Protein AF-A0A925TBU2-F1 (afdb_monomer)

Radius of gyration: 28.6 Å; Cα contacts (8 Å, |Δi|>4): 412; chains: 1; bounding box: 68×49×79 Å

Mean predicted aligned error: 16.0 Å

Secondary structure (DSSP, 8-state):
---S---HHHHHHHHHH--EEEEET--S-TTSHHHHHHHHHHHTT-EEEEE-GGGTTSEETTEEPBSSGGG-SS--SEEEE-S-HHHHHHHHHHHHT-SSPPSEEEE-TT---HHHHHHHHHTT-EEE-S--HHHHHHHHHHHHHHHTT---STTTTSGGGTTS--HHHHHHHHHHHHHHHHHHHHHHHHH---TTTTTHHHHHHHHHHHHHHHHHHHHHHHHHHSPPPPPPTTS-HHHHHHHHHHHHHHHHHHHHHHHHHHHHHHHHHHH-GGGGG-EETTTEEPPPPP--SS-HHHHHHHHHHHHHHHHHHHHHHHHHIIIII--STTTTTS--

Structure (mmCIF, N/CA/C/O backbone):
data_AF-A0A925TBU2-F1
#
_entry.id   AF-A0A925TBU2-F1
#
loop_
_atom_site.group_PDB
_atom_site.id
_atom_site.type_symbol
_atom_site.label_atom_id
_atom_site.label_alt_id
_atom_site.label_comp_id
_atom_site.label_asym_id
_atom_site.label_entity_id
_atom_site.label_seq_id
_atom_site.pdbx_PDB_ins_code
_atom_site.Cartn_x
_atom_site.Cartn_y
_atom_site.Cartn_z
_atom_site.occupancy
_atom_site.B_iso_or_equiv
_atom_site.auth_seq_id
_atom_site.auth_comp_id
_atom_site.auth_asym_id
_atom_site.auth_atom_id
_atom_site.pdbx_PDB_model_num
ATOM 1 N N . MET A 1 1 ? -23.166 -23.718 17.298 1.00 76.38 1 MET A N 1
ATOM 2 C CA . MET A 1 1 ? -23.093 -22.856 16.080 1.00 76.38 1 MET A CA 1
ATOM 3 C C . MET A 1 1 ? -21.834 -23.246 15.275 1.00 76.38 1 MET A C 1
ATOM 5 O O . MET A 1 1 ? -20.953 -23.832 15.874 1.00 76.38 1 MET A O 1
ATOM 9 N N . ASN A 1 2 ? -21.700 -23.006 13.954 1.00 80.00 2 ASN A N 1
ATOM 10 C CA . ASN A 1 2 ? -20.473 -23.422 13.207 1.00 80.00 2 ASN A CA 1
ATOM 11 C C . ASN A 1 2 ? -19.258 -22.479 13.433 1.00 80.00 2 ASN A C 1
ATOM 13 O O . ASN A 1 2 ? -18.119 -22.809 13.130 1.00 80.00 2 ASN A O 1
ATOM 17 N N . HIS A 1 3 ? -19.484 -21.282 13.987 1.00 89.31 3 HIS A N 1
ATOM 18 C CA . HIS A 1 3 ? -18.441 -20.330 14.413 1.00 89.31 3 HIS A CA 1
ATOM 19 C C . HIS A 1 3 ? -17.435 -19.844 13.339 1.00 89.31 3 HIS A C 1
ATOM 21 O O . HIS A 1 3 ? -16.560 -19.034 13.639 1.00 89.31 3 HIS A O 1
ATOM 27 N N . ASP A 1 4 ? -17.599 -20.234 12.073 1.00 84.31 4 ASP A N 1
ATOM 28 C CA . ASP A 1 4 ? -16.820 -19.701 10.944 1.00 84.31 4 ASP A CA 1
ATOM 29 C C . ASP A 1 4 ? -17.227 -18.261 10.595 1.00 84.31 4 ASP A C 1
ATOM 31 O O . ASP A 1 4 ? -16.396 -17.409 10.258 1.00 84.31 4 ASP A O 1
ATOM 35 N N . SER A 1 5 ? -18.513 -17.953 10.758 1.00 84.94 5 SER A N 1
ATOM 36 C CA . SER A 1 5 ? -19.111 -16.638 10.534 1.00 84.94 5 SER A CA 1
ATOM 37 C C . SER A 1 5 ? -20.144 -16.323 11.612 1.00 84.94 5 SER A C 1
ATOM 39 O O . SER A 1 5 ? -20.860 -17.216 12.062 1.00 84.94 5 SER A O 1
ATOM 41 N N . TYR A 1 6 ? -20.266 -15.044 11.971 1.00 85.88 6 TYR A N 1
ATOM 42 C CA . TYR A 1 6 ? -21.272 -14.552 12.910 1.00 85.88 6 TYR A CA 1
ATOM 43 C C . TYR A 1 6 ? -22.136 -13.497 12.234 1.00 85.88 6 TYR A C 1
ATOM 45 O O . TYR A 1 6 ? -21.615 -12.648 11.506 1.00 85.88 6 TYR A O 1
ATOM 53 N N . ASP A 1 7 ? -23.437 -13.523 12.519 1.00 86.75 7 ASP A N 1
ATOM 54 C CA . ASP A 1 7 ? -24.324 -12.426 12.147 1.00 86.75 7 ASP A CA 1
ATOM 55 C C . ASP A 1 7 ? -23.818 -11.127 12.812 1.00 86.75 7 ASP A C 1
ATOM 57 O O . ASP A 1 7 ? -23.580 -11.104 14.026 1.00 86.75 7 ASP A O 1
ATOM 61 N N . PRO A 1 8 ? -23.639 -10.024 12.066 1.00 83.69 8 PRO A N 1
ATOM 62 C CA . PRO A 1 8 ? -23.271 -8.744 12.656 1.00 83.69 8 PRO A CA 1
ATOM 63 C C . PRO A 1 8 ? -24.201 -8.289 13.789 1.00 83.69 8 PRO A C 1
ATOM 65 O O . PRO A 1 8 ? -23.729 -7.665 14.739 1.00 83.69 8 PRO A O 1
ATOM 68 N N . ALA A 1 9 ? -25.498 -8.603 13.720 1.00 86.44 9 ALA A N 1
ATOM 69 C CA . ALA A 1 9 ? -26.459 -8.311 14.777 1.00 86.44 9 ALA A CA 1
ATOM 70 C C . ALA A 1 9 ? -26.119 -9.074 16.064 1.00 86.44 9 ALA A C 1
ATOM 72 O O . ALA A 1 9 ? -26.147 -8.476 17.138 1.00 86.44 9 ALA A O 1
ATOM 73 N N . TYR A 1 10 ? -25.702 -10.340 15.957 1.00 91.00 10 TYR A N 1
ATOM 74 C CA . TYR A 1 10 ? -25.275 -11.164 17.091 1.00 91.00 10 TYR A CA 1
ATOM 75 C C . TYR A 1 10 ? -24.067 -10.554 17.811 1.00 91.00 10 TYR A C 1
ATOM 77 O O . TYR A 1 10 ? -24.112 -10.323 19.021 1.00 91.00 10 TYR A O 1
ATOM 85 N N . ILE A 1 11 ? -23.024 -10.209 17.051 1.00 93.88 11 ILE A N 1
ATOM 86 C CA . ILE A 1 11 ? -21.817 -9.561 17.581 1.00 93.88 11 ILE A CA 1
ATOM 87 C C . ILE A 1 11 ? -22.148 -8.199 18.197 1.00 93.88 11 ILE A C 1
ATOM 89 O O . ILE A 1 11 ? -21.709 -7.889 19.303 1.00 93.88 11 ILE A O 1
ATOM 93 N N . SER A 1 12 ? -22.958 -7.393 17.505 1.00 88.81 12 SER A N 1
ATOM 94 C CA . SER A 1 12 ? -23.363 -6.078 18.002 1.00 88.81 12 SER A CA 1
ATOM 95 C C . SER A 1 12 ? -24.190 -6.156 19.278 1.00 88.81 12 SER A C 1
ATOM 97 O O . SER A 1 12 ? -23.988 -5.349 20.180 1.00 88.81 12 SER A O 1
ATOM 99 N N . GLY A 1 13 ? -25.082 -7.143 19.376 1.00 90.50 13 GLY A N 1
ATOM 100 C CA . GLY A 1 13 ? -25.904 -7.372 20.553 1.00 90.50 13 GLY A CA 1
ATOM 101 C C . GLY A 1 13 ? -25.046 -7.719 21.761 1.00 90.50 13 GLY A C 1
ATOM 102 O O . GLY A 1 13 ? -25.237 -7.126 22.816 1.00 90.50 13 GLY A O 1
ATOM 103 N N . ILE A 1 14 ? -24.056 -8.603 21.582 1.00 96.25 14 ILE A N 1
ATOM 104 C CA . ILE A 1 14 ? -23.071 -8.946 22.618 1.00 96.25 14 ILE A CA 1
ATOM 105 C C . ILE A 1 14 ? -22.291 -7.709 23.068 1.00 96.25 14 ILE A C 1
ATOM 107 O O . ILE A 1 14 ? -22.276 -7.389 24.253 1.00 96.25 14 ILE A O 1
ATOM 111 N N . LEU A 1 15 ? -21.660 -6.991 22.135 1.00 94.31 15 LEU A N 1
ATOM 112 C CA . LEU A 1 15 ? -20.787 -5.872 22.492 1.00 94.31 15 LEU A CA 1
ATOM 113 C C . LEU A 1 15 ? -21.556 -4.708 23.135 1.00 94.31 15 LEU A C 1
ATOM 115 O O . LEU A 1 15 ? -20.981 -3.996 23.950 1.00 94.31 15 LEU A O 1
ATOM 119 N N . ARG A 1 16 ? -22.844 -4.523 22.822 1.00 90.69 16 ARG A N 1
ATOM 120 C CA . ARG A 1 16 ? -23.700 -3.521 23.481 1.00 90.69 16 ARG A CA 1
ATOM 121 C C . ARG A 1 16 ? -24.206 -3.957 24.856 1.00 90.69 16 ARG A C 1
ATOM 123 O O . ARG A 1 16 ? -24.487 -3.090 25.678 1.00 90.69 16 ARG A O 1
ATOM 130 N N . SER A 1 17 ? -24.405 -5.258 25.082 1.00 91.8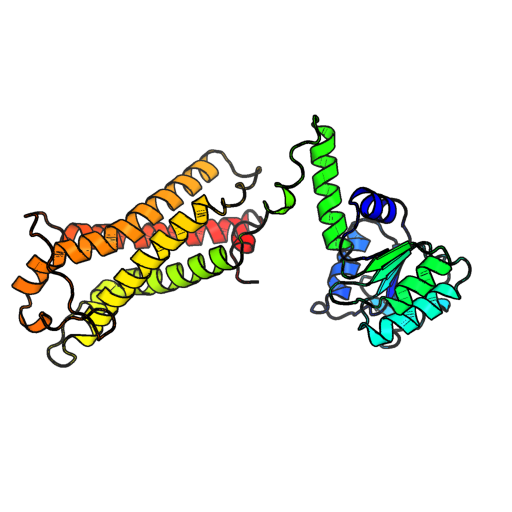8 17 SER A N 1
ATOM 131 C CA . SER A 1 17 ? -24.976 -5.764 26.337 1.00 91.88 17 SER A CA 1
ATOM 132 C C . SER A 1 17 ? -23.927 -5.946 27.429 1.00 91.88 17 SER A C 1
ATOM 134 O O . SER A 1 17 ? -24.225 -5.730 28.599 1.00 91.88 17 SER A O 1
ATOM 136 N N . VAL A 1 18 ? -22.714 -6.344 27.046 1.00 96.00 18 VAL A N 1
ATOM 137 C CA . VAL A 1 18 ? -21.588 -6.588 27.953 1.00 96.00 18 VAL A CA 1
ATOM 138 C C . VAL A 1 18 ? -21.041 -5.268 28.493 1.00 96.00 18 VAL A C 1
ATOM 140 O O . VAL A 1 18 ? -20.796 -4.338 27.726 1.00 96.00 18 VAL A O 1
ATOM 143 N N . LYS A 1 19 ? -20.785 -5.204 29.801 1.00 94.88 19 LYS A N 1
ATOM 144 C CA . LYS A 1 19 ? -20.108 -4.080 30.463 1.00 94.88 19 LYS A CA 1
ATOM 145 C C . LYS A 1 19 ? -18.827 -4.535 31.148 1.00 94.88 19 LYS A C 1
ATOM 147 O O . LYS A 1 19 ? -17.791 -3.904 30.939 1.00 94.88 19 LYS A O 1
ATOM 152 N N . THR A 1 20 ? -18.884 -5.634 31.899 1.00 98.12 20 THR A N 1
ATOM 153 C CA . THR A 1 20 ? -17.739 -6.173 32.646 1.00 98.12 20 THR A CA 1
ATOM 154 C C . THR A 1 20 ? -17.067 -7.307 31.880 1.00 98.12 20 THR A C 1
ATOM 156 O O . THR A 1 20 ? -17.697 -8.318 31.563 1.00 98.12 20 THR A O 1
ATOM 159 N N . VAL A 1 21 ? -15.772 -7.156 31.596 1.00 98.69 21 VAL A N 1
ATOM 160 C CA . VAL A 1 21 ? -14.984 -8.100 30.792 1.00 98.69 21 VAL A CA 1
ATOM 161 C C . VAL A 1 21 ? -13.817 -8.642 31.606 1.00 98.69 21 VAL A C 1
ATOM 163 O O . VAL A 1 21 ? -12.901 -7.893 31.940 1.00 98.69 21 VAL A O 1
ATOM 166 N N . ALA A 1 22 ? -13.793 -9.945 31.871 1.00 98.69 22 ALA A N 1
ATOM 167 C CA . ALA A 1 22 ? -12.612 -10.606 32.419 1.00 98.69 22 ALA A CA 1
ATOM 168 C C . ALA A 1 22 ? -11.671 -11.007 31.277 1.00 98.69 22 ALA A C 1
ATOM 170 O O . ALA A 1 22 ? -12.011 -11.857 30.457 1.00 98.69 22 ALA A O 1
ATOM 171 N N . LEU A 1 23 ? -10.489 -10.394 31.209 1.00 98.62 23 LEU A N 1
ATOM 172 C CA . LEU A 1 23 ? -9.519 -10.619 30.137 1.00 98.62 23 LEU A CA 1
ATOM 173 C C . LEU A 1 23 ? -8.442 -11.608 30.596 1.00 98.62 23 LEU A C 1
ATOM 175 O O . LEU A 1 23 ? -7.482 -11.244 31.284 1.00 98.62 23 LEU A O 1
ATOM 179 N N . VAL A 1 24 ? -8.596 -12.867 30.194 1.00 98.50 24 VAL A N 1
ATOM 180 C CA . VAL A 1 24 ? -7.726 -13.986 30.571 1.00 98.50 24 VAL A CA 1
ATOM 181 C C . VAL A 1 24 ? -6.500 -14.041 29.669 1.00 98.50 24 VAL A C 1
ATOM 183 O O . VAL A 1 24 ? -6.608 -14.101 28.447 1.00 98.50 24 VAL A O 1
ATOM 186 N N . GLY A 1 25 ? -5.307 -14.052 30.267 1.00 96.75 25 GLY A N 1
ATOM 187 C CA . GLY A 1 25 ? -4.041 -13.927 29.535 1.00 96.75 25 GLY A CA 1
ATOM 188 C C . GLY A 1 25 ? -3.597 -12.473 29.330 1.00 96.75 25 GLY A C 1
ATOM 189 O O . GLY A 1 25 ? -2.812 -12.179 28.419 1.00 96.75 25 GLY A O 1
ATOM 190 N N . ALA A 1 26 ? -4.074 -11.557 30.178 1.00 96.81 26 ALA A N 1
ATOM 191 C CA . ALA A 1 26 ? -3.636 -10.164 30.198 1.00 96.81 26 ALA A CA 1
ATOM 192 C C . ALA A 1 26 ? -2.114 -10.053 30.393 1.00 96.81 26 ALA A C 1
ATOM 194 O O . ALA A 1 26 ? -1.518 -10.816 31.152 1.00 96.81 26 ALA A O 1
ATOM 195 N N . SER A 1 27 ? -1.457 -9.109 29.717 1.00 94.50 27 SER A N 1
ATOM 196 C CA . SER A 1 27 ? -0.014 -8.880 29.860 1.00 94.50 27 SER A CA 1
ATOM 197 C C . SER A 1 27 ? 0.303 -7.396 30.006 1.00 94.50 27 SER A C 1
ATOM 199 O O . SER A 1 27 ? -0.317 -6.550 29.365 1.00 94.50 27 SER A O 1
ATOM 201 N N . SER A 1 28 ? 1.302 -7.078 30.831 1.00 92.62 28 SER A N 1
ATOM 202 C CA . SER A 1 28 ? 1.854 -5.724 30.944 1.00 92.62 28 SER A CA 1
ATOM 203 C C . SER A 1 28 ? 2.750 -5.332 29.762 1.00 92.62 28 SER A C 1
ATOM 205 O O . SER A 1 28 ? 3.056 -4.157 29.608 1.00 92.62 28 SER A O 1
ATOM 207 N N . LYS A 1 29 ? 3.160 -6.288 28.916 1.00 87.12 29 LYS A N 1
ATOM 208 C CA . LYS A 1 29 ? 4.037 -6.035 27.765 1.00 87.12 29 LYS A CA 1
ATOM 209 C C . LYS A 1 29 ? 3.250 -5.432 26.601 1.00 87.12 29 LYS A C 1
ATOM 211 O O . LYS A 1 29 ? 2.356 -6.089 26.072 1.00 87.12 29 LYS A O 1
ATOM 216 N N . GLU A 1 30 ? 3.652 -4.250 26.138 1.00 83.50 30 GLU A N 1
ATOM 217 C CA . GLU A 1 30 ? 2.977 -3.524 25.047 1.00 83.50 30 GLU A CA 1
ATOM 218 C C . GLU A 1 30 ? 2.938 -4.287 23.717 1.00 83.50 30 GLU A C 1
ATOM 220 O O . GLU A 1 30 ? 1.996 -4.148 22.942 1.00 83.50 30 GLU A O 1
ATOM 225 N N . THR A 1 31 ? 3.923 -5.154 23.475 1.00 81.50 31 THR A N 1
ATOM 226 C CA . THR A 1 31 ? 4.003 -5.986 22.266 1.00 81.50 31 THR A CA 1
ATOM 227 C C . THR A 1 31 ? 2.982 -7.126 22.236 1.00 81.50 31 THR A C 1
ATOM 229 O O . THR A 1 31 ? 2.810 -7.774 21.204 1.00 81.50 31 THR A O 1
ATOM 232 N N . ARG A 1 32 ? 2.306 -7.425 23.354 1.00 84.50 32 ARG A N 1
ATOM 233 C CA . ARG A 1 32 ? 1.330 -8.519 23.435 1.00 84.50 32 ARG A CA 1
ATOM 234 C C . ARG A 1 32 ? -0.060 -8.017 23.025 1.00 84.50 32 ARG A C 1
ATOM 236 O O . ARG A 1 32 ? -0.521 -7.029 23.593 1.00 84.50 32 ARG A O 1
ATOM 243 N N . PRO A 1 33 ? -0.794 -8.728 22.144 1.00 83.31 33 PRO A N 1
ATOM 244 C CA . PRO A 1 33 ? -2.126 -8.301 21.704 1.00 83.31 33 PRO A CA 1
ATOM 245 C C . PRO A 1 33 ? -3.109 -8.012 22.848 1.00 83.31 33 PRO A C 1
ATOM 247 O O . PRO A 1 33 ? -3.858 -7.038 22.778 1.00 83.31 33 PRO A O 1
ATOM 250 N N . SER A 1 34 ? -3.062 -8.799 23.932 1.00 89.56 34 SER A N 1
ATOM 251 C CA . SER A 1 34 ? -3.912 -8.598 25.112 1.00 89.56 34 SER A CA 1
ATOM 252 C C . SER A 1 34 ? -3.723 -7.227 25.763 1.00 89.56 34 SER A C 1
ATOM 254 O O . SER A 1 34 ? -4.692 -6.650 26.249 1.00 89.56 34 SER A O 1
ATOM 256 N N . HIS A 1 35 ? -2.514 -6.657 25.717 1.00 92.38 35 HIS A N 1
ATOM 257 C CA . HIS A 1 35 ? -2.236 -5.326 26.249 1.00 92.38 35 HIS A CA 1
ATOM 258 C C . HIS A 1 35 ? -2.959 -4.229 25.455 1.00 92.38 35 HIS A C 1
ATOM 260 O O . HIS A 1 35 ? -3.582 -3.340 26.041 1.00 92.38 35 HIS A O 1
ATOM 266 N N . GLY A 1 36 ? -2.899 -4.302 24.122 1.00 84.00 36 GLY A N 1
ATOM 267 C CA . GLY A 1 36 ? -3.542 -3.336 23.229 1.00 84.00 36 GLY A CA 1
ATOM 268 C C . GLY A 1 36 ? -5.068 -3.440 23.237 1.00 84.00 36 GLY A C 1
ATOM 269 O O . GLY A 1 36 ? -5.752 -2.420 23.328 1.00 84.00 36 GLY A O 1
ATOM 270 N N . VAL A 1 37 ? -5.612 -4.662 23.207 1.00 92.81 37 VAL A N 1
ATOM 271 C CA . VAL A 1 37 ? -7.069 -4.886 23.253 1.00 92.81 37 VAL A CA 1
ATOM 272 C C . VAL A 1 37 ? -7.654 -4.430 24.587 1.00 92.81 37 VAL A C 1
ATOM 274 O O . VAL A 1 37 ? -8.676 -3.745 24.592 1.00 92.81 37 VAL A O 1
ATOM 277 N N . MET A 1 38 ? -6.980 -4.709 25.707 1.00 96.81 38 MET A N 1
ATOM 278 C CA . MET A 1 38 ? -7.401 -4.216 27.020 1.00 96.81 38 MET A CA 1
ATOM 279 C C . MET A 1 38 ? -7.481 -2.685 27.053 1.00 96.81 38 MET A C 1
ATOM 281 O O . MET A 1 38 ? -8.497 -2.131 27.470 1.00 96.81 38 MET A O 1
ATOM 285 N N . LYS A 1 39 ? -6.437 -1.996 26.567 1.00 92.56 39 LYS A N 1
ATOM 286 C CA . LYS A 1 39 ? -6.410 -0.527 26.476 1.00 92.56 39 LYS A CA 1
ATOM 287 C C . LYS A 1 39 ? -7.566 0.007 25.632 1.00 92.56 39 LYS A C 1
ATOM 289 O O . LYS A 1 39 ? -8.199 0.990 26.011 1.00 92.56 39 LYS A O 1
ATOM 294 N N . PHE A 1 40 ? -7.844 -0.639 24.500 1.00 92.44 40 PHE A N 1
ATOM 295 C CA . PHE A 1 40 ? -8.946 -0.257 23.622 1.00 92.44 40 PHE A CA 1
ATOM 296 C C . PHE A 1 40 ? -10.301 -0.377 24.325 1.00 92.44 40 PHE A C 1
ATOM 298 O O . PHE A 1 40 ? -11.072 0.579 24.310 1.00 92.44 40 PHE A O 1
ATOM 305 N N . LEU A 1 41 ? -10.583 -1.524 24.948 1.00 93.12 41 LEU A N 1
ATOM 306 C CA . LEU A 1 41 ? -11.861 -1.776 25.617 1.00 93.12 41 LEU A CA 1
ATOM 307 C C . LEU A 1 41 ? -12.079 -0.809 26.791 1.00 93.12 41 LEU A C 1
ATOM 309 O O . LEU A 1 41 ? -13.145 -0.204 26.888 1.00 93.12 41 LEU A O 1
ATOM 313 N N . LEU A 1 42 ? -11.049 -0.553 27.605 1.00 91.25 42 LEU A N 1
ATOM 314 C CA . LEU A 1 42 ? -11.103 0.485 28.644 1.00 91.25 42 LEU A CA 1
ATOM 315 C C . LEU A 1 42 ? -11.417 1.867 28.048 1.00 91.25 42 LEU A C 1
ATOM 317 O O . LEU A 1 42 ? -12.283 2.579 28.548 1.00 91.25 42 LEU A O 1
ATOM 321 N N . GLY A 1 43 ? -10.776 2.228 26.931 1.00 85.69 43 GLY A N 1
ATOM 322 C CA . GLY A 1 43 ? -11.043 3.480 26.214 1.00 85.69 43 GLY A CA 1
ATOM 323 C C . GLY A 1 43 ? -12.443 3.578 25.592 1.00 85.69 43 GLY A C 1
ATOM 324 O O . GLY A 1 43 ? -12.864 4.671 25.215 1.00 85.69 43 GLY A O 1
ATOM 325 N N . LYS A 1 44 ? -13.174 2.462 25.477 1.00 88.31 44 LYS A N 1
ATOM 326 C CA . LYS A 1 44 ? -14.591 2.418 25.075 1.00 88.31 44 LYS A CA 1
ATOM 327 C C . LYS A 1 44 ? -15.558 2.375 26.258 1.00 88.31 44 LYS A C 1
ATOM 329 O O . LYS A 1 44 ? -16.762 2.344 26.034 1.00 88.31 44 LYS A O 1
ATOM 334 N N . GLY A 1 45 ? -15.04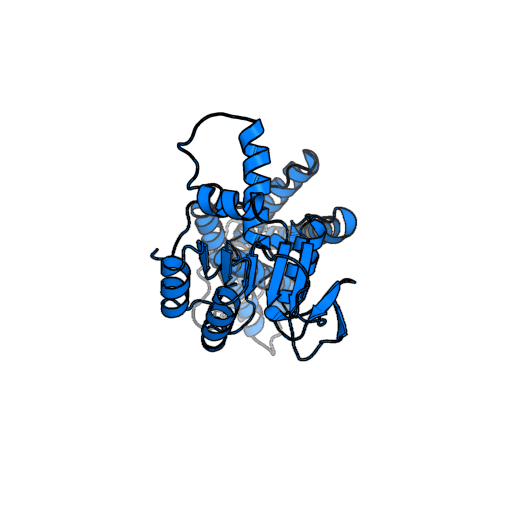8 2.424 27.488 1.00 89.69 45 GLY A N 1
ATOM 335 C CA . GLY A 1 45 ? -15.858 2.456 28.704 1.00 89.69 45 GLY A CA 1
ATOM 336 C C . GLY A 1 45 ? -16.269 1.083 29.234 1.00 89.69 45 GLY A C 1
ATOM 337 O O . GLY A 1 45 ? -17.104 1.028 30.131 1.00 89.69 45 GLY A O 1
ATOM 338 N N . TYR A 1 46 ? -15.699 -0.014 28.720 1.00 95.88 46 TYR A N 1
ATOM 339 C CA . TYR A 1 46 ? -15.874 -1.329 29.340 1.00 95.88 46 TYR A CA 1
ATOM 340 C C . TYR A 1 46 ? -15.116 -1.404 30.664 1.00 95.88 46 TYR A C 1
ATOM 342 O O . TYR A 1 46 ? -14.011 -0.865 30.799 1.00 95.88 46 TYR A O 1
ATOM 350 N N . ASP A 1 47 ? -15.667 -2.152 31.613 1.00 97.12 47 ASP A N 1
ATOM 351 C CA . ASP A 1 47 ? -14.992 -2.476 32.857 1.00 97.12 47 ASP A CA 1
ATOM 352 C C . ASP A 1 47 ? -14.123 -3.729 32.672 1.00 97.12 47 ASP A C 1
ATOM 354 O O . ASP A 1 47 ? -14.598 -4.856 32.775 1.00 97.12 47 ASP A O 1
ATOM 358 N N . VAL A 1 48 ? -12.847 -3.541 32.315 1.00 98.38 48 VAL A N 1
ATOM 359 C CA . VAL A 1 48 ? -11.955 -4.655 31.951 1.00 98.38 48 VAL A CA 1
ATOM 360 C C . VAL A 1 48 ? -11.083 -5.086 33.126 1.00 98.38 48 VAL A C 1
ATOM 362 O O . VAL A 1 48 ? -10.266 -4.312 33.629 1.00 98.38 48 VAL A O 1
ATOM 365 N N . ILE A 1 49 ? -11.207 -6.349 33.524 1.00 98.56 49 ILE A N 1
ATOM 366 C CA . ILE A 1 49 ? -10.526 -6.951 34.670 1.00 98.56 49 ILE A CA 1
ATOM 367 C C . ILE A 1 49 ? -9.465 -7.938 34.159 1.00 98.56 49 ILE A C 1
ATOM 369 O O . ILE A 1 49 ? -9.815 -8.966 33.579 1.00 98.56 49 ILE A O 1
ATOM 373 N N . PRO A 1 50 ? -8.162 -7.644 34.318 1.00 98.44 50 PRO A N 1
ATOM 374 C CA . PRO A 1 50 ? -7.103 -8.517 33.825 1.00 98.44 50 PRO A CA 1
ATOM 375 C C . PRO A 1 50 ? -6.940 -9.764 34.705 1.00 98.44 50 PRO A C 1
ATOM 377 O O . PRO A 1 50 ? -6.851 -9.664 35.929 1.00 98.44 50 PRO A O 1
ATOM 380 N N . VAL A 1 51 ? -6.813 -10.932 34.071 1.00 98.31 51 VAL A N 1
ATOM 381 C CA . VAL A 1 51 ? -6.555 -12.216 34.741 1.00 98.31 51 VAL A CA 1
ATOM 382 C C . VAL A 1 51 ? -5.273 -12.829 34.193 1.00 98.31 51 VAL A C 1
ATOM 384 O O . VAL A 1 51 ? -5.178 -13.161 33.004 1.00 98.31 51 VAL A O 1
ATOM 387 N N . ASN A 1 52 ? -4.262 -12.950 35.052 1.00 97.44 52 ASN A N 1
ATOM 388 C CA . ASN A 1 52 ? -3.016 -13.648 34.750 1.00 97.44 52 ASN A CA 1
ATOM 389 C C . ASN A 1 52 ? -2.232 -13.948 36.044 1.00 97.44 52 ASN A C 1
ATOM 391 O O . ASN A 1 52 ? -1.711 -13.006 36.649 1.00 97.44 52 ASN A O 1
ATOM 395 N N . PRO A 1 53 ? -2.032 -15.230 36.411 1.00 95.12 53 PRO A N 1
ATOM 396 C CA . PRO A 1 53 ? -1.251 -15.617 37.589 1.00 95.12 53 PRO A CA 1
ATOM 397 C C . PRO A 1 53 ? 0.153 -15.002 37.645 1.00 95.12 53 PRO A C 1
ATOM 399 O O . PRO A 1 53 ? 0.624 -14.639 38.716 1.00 95.12 53 PRO A O 1
ATOM 402 N N . ASN A 1 54 ? 0.806 -14.815 36.492 1.00 94.62 54 ASN A N 1
ATOM 403 C CA . ASN A 1 54 ? 2.175 -14.289 36.422 1.00 94.62 54 ASN A CA 1
ATOM 404 C C . ASN A 1 54 ? 2.285 -12.791 36.751 1.00 94.62 54 ASN A C 1
ATOM 406 O O . ASN A 1 54 ? 3.390 -12.288 36.932 1.00 94.62 54 ASN A O 1
ATOM 410 N N . TYR A 1 55 ? 1.165 -12.066 36.767 1.00 90.81 55 TYR A N 1
ATOM 411 C CA . TYR A 1 55 ? 1.118 -10.631 37.064 1.00 90.81 55 TYR A CA 1
ATOM 412 C C . TYR A 1 55 ? 0.201 -10.311 38.252 1.00 90.81 55 TYR A C 1
ATOM 414 O O . TYR A 1 55 ? -0.088 -9.138 38.492 1.00 90.81 55 TYR A O 1
ATOM 422 N N . ALA A 1 56 ? -0.279 -11.333 38.967 1.00 88.88 56 ALA A N 1
ATOM 423 C CA . ALA A 1 56 ? -1.262 -11.186 40.031 1.00 88.88 56 ALA A CA 1
ATOM 424 C C . ALA A 1 56 ? -0.787 -10.237 41.143 1.00 88.88 56 ALA A C 1
ATOM 426 O O . ALA A 1 56 ? 0.394 -10.195 41.486 1.00 88.88 56 ALA A O 1
ATOM 427 N N . GLY A 1 57 ? -1.711 -9.433 41.673 1.00 85.62 57 GLY A N 1
ATOM 428 C CA . GLY A 1 57 ? -1.414 -8.374 42.649 1.00 85.62 57 GLY A CA 1
ATOM 429 C C . GLY A 1 57 ? -0.793 -7.107 42.042 1.00 85.62 57 GLY A C 1
ATOM 430 O O . GLY A 1 57 ? -0.812 -6.051 42.671 1.00 85.62 57 GLY A O 1
ATOM 431 N N . GLY A 1 58 ? -0.297 -7.176 40.803 1.00 94.12 58 GLY A N 1
ATOM 432 C CA . GLY A 1 58 ? 0.148 -6.020 40.033 1.00 94.12 58 GLY A CA 1
ATOM 433 C C . GLY A 1 58 ? -1.002 -5.247 39.381 1.00 94.12 58 GLY A C 1
ATOM 434 O O . GLY A 1 58 ? -2.188 -5.528 39.585 1.00 94.12 58 GLY A O 1
ATOM 435 N N . LYS A 1 59 ? -0.639 -4.266 38.544 1.00 96.00 59 LYS A N 1
ATOM 436 C CA . LYS A 1 59 ? -1.587 -3.485 37.738 1.00 96.00 59 LYS A CA 1
ATOM 437 C C . LYS A 1 59 ? -1.246 -3.529 36.250 1.00 96.00 59 LYS A C 1
ATOM 439 O O . LYS A 1 59 ? -0.084 -3.404 35.874 1.00 96.00 59 LYS A O 1
ATOM 444 N N . ILE A 1 60 ? -2.269 -3.626 35.401 1.00 94.88 60 ILE A N 1
ATOM 445 C CA . ILE A 1 60 ? -2.181 -3.426 33.945 1.00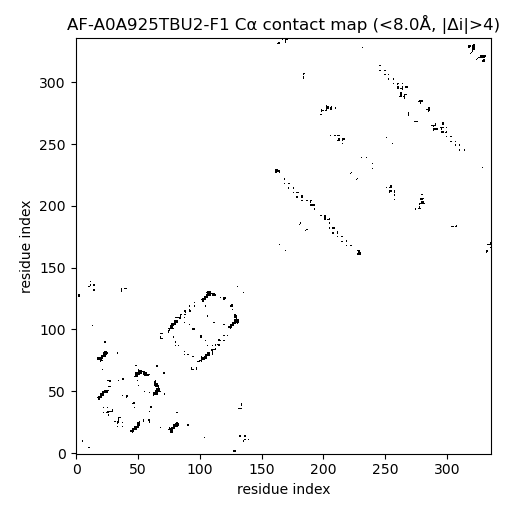 94.88 60 ILE A CA 1
ATOM 446 C C . ILE A 1 60 ? -3.215 -2.361 33.573 1.00 94.88 60 ILE A C 1
ATOM 448 O O . ILE A 1 60 ? -4.378 -2.486 33.944 1.00 94.88 60 ILE A O 1
ATOM 452 N N . HIS A 1 61 ? -2.798 -1.286 32.893 1.00 94.69 61 HIS A N 1
ATOM 453 C CA . HIS A 1 61 ? -3.660 -0.127 32.579 1.00 94.69 61 HIS A CA 1
ATOM 454 C C . HIS A 1 61 ? -4.416 0.430 33.798 1.00 94.69 61 HIS A C 1
ATOM 456 O O . HIS A 1 61 ? -5.582 0.801 33.715 1.00 94.69 61 HIS A O 1
ATOM 462 N N . GLY A 1 62 ? -3.762 0.432 34.964 1.00 92.75 62 GLY A N 1
ATOM 463 C CA . GLY A 1 62 ? -4.349 0.890 36.227 1.00 92.75 62 GLY A CA 1
ATOM 464 C C . GLY A 1 62 ? -5.313 -0.095 36.904 1.00 92.75 62 GLY A C 1
ATOM 465 O O . GLY A 1 62 ? -5.757 0.183 38.017 1.00 92.75 62 GLY A O 1
ATOM 466 N N . ARG A 1 63 ? -5.596 -1.254 36.293 1.00 96.56 63 ARG A N 1
ATOM 467 C CA . ARG A 1 63 ? -6.503 -2.294 36.807 1.00 96.56 63 ARG A CA 1
ATOM 468 C C . ARG A 1 63 ? -5.736 -3.382 37.552 1.00 96.56 63 ARG A C 1
ATOM 470 O O . ARG A 1 63 ? -4.713 -3.846 37.054 1.00 96.56 63 ARG A O 1
ATOM 477 N N . THR A 1 64 ? -6.238 -3.793 38.714 1.00 97.19 64 THR A N 1
ATOM 478 C CA . THR A 1 64 ? -5.672 -4.895 39.510 1.00 97.19 64 THR A CA 1
ATOM 479 C C . THR A 1 64 ? -5.771 -6.218 38.759 1.00 97.19 64 THR A C 1
ATOM 481 O O . THR A 1 64 ? -6.829 -6.532 38.214 1.00 97.19 64 THR A O 1
ATOM 484 N N . VAL A 1 65 ? -4.676 -6.981 38.742 1.00 98.31 65 VAL A N 1
ATOM 485 C CA . VAL A 1 65 ? -4.612 -8.304 38.109 1.00 98.31 65 VAL A CA 1
ATOM 486 C C . VAL A 1 65 ? -4.949 -9.404 39.107 1.00 98.31 65 VAL A C 1
ATOM 488 O O . VAL A 1 65 ? -4.318 -9.501 40.161 1.00 98.31 65 VAL A O 1
ATOM 491 N N . TYR A 1 66 ? -5.904 -10.252 38.734 1.00 98.00 66 TYR A N 1
ATOM 492 C CA . TYR A 1 66 ? -6.322 -11.422 39.506 1.00 98.00 66 TYR A CA 1
ATOM 493 C C . TYR A 1 66 ? -5.620 -12.693 39.014 1.00 98.00 66 TYR A C 1
ATOM 495 O O . TYR A 1 66 ? -5.181 -12.774 37.860 1.00 98.00 66 TYR A O 1
ATOM 503 N N . VAL A 1 67 ? -5.497 -13.682 39.903 1.00 97.31 67 VAL A N 1
ATOM 504 C CA . VAL A 1 67 ? -4.893 -14.983 39.581 1.00 97.31 67 VAL A CA 1
ATOM 505 C C . VAL A 1 67 ? -5.844 -15.786 38.697 1.00 97.31 67 VAL A C 1
ATOM 507 O O . VAL A 1 67 ? -5.436 -16.250 37.633 1.00 97.31 67 VAL A O 1
ATOM 510 N N . ALA A 1 68 ? -7.099 -15.908 39.123 1.00 97.00 68 ALA A N 1
ATOM 511 C CA . ALA A 1 68 ? -8.120 -16.733 38.494 1.00 97.00 68 ALA A CA 1
ATOM 512 C C . ALA A 1 68 ? -9.445 -15.964 38.331 1.00 97.00 68 ALA A C 1
ATOM 514 O O . ALA A 1 68 ? -9.645 -14.909 38.938 1.00 97.00 68 ALA A O 1
ATOM 515 N N . LEU A 1 69 ? -10.361 -16.485 37.510 1.00 97.94 69 LEU A N 1
ATOM 516 C CA . LEU A 1 69 ? -11.671 -15.866 37.275 1.00 97.94 69 LEU A CA 1
ATOM 517 C C . LEU A 1 69 ? -12.506 -15.812 38.558 1.00 97.94 69 LEU A C 1
ATOM 519 O O . LEU A 1 69 ? -13.163 -14.809 38.819 1.00 97.94 69 LEU A O 1
ATOM 523 N N . LYS A 1 70 ? -12.434 -16.864 39.380 1.00 96.81 70 LYS A N 1
ATOM 524 C CA . LYS A 1 70 ? -13.159 -16.964 40.659 1.00 96.81 70 LYS A CA 1
ATOM 525 C C . LYS A 1 70 ? -12.754 -15.915 41.702 1.00 96.81 70 LYS A C 1
ATOM 527 O O . LYS A 1 70 ? -13.489 -15.701 42.657 1.00 96.81 70 LYS A O 1
ATOM 532 N N . ASP A 1 71 ? -11.581 -15.299 41.544 1.00 96.38 71 ASP A N 1
ATOM 533 C CA . ASP A 1 71 ? -11.068 -14.310 42.498 1.00 96.38 71 ASP A CA 1
ATOM 534 C C . ASP A 1 71 ? -11.621 -12.903 42.215 1.00 96.38 71 ASP A C 1
ATOM 536 O O . ASP A 1 71 ? -11.382 -11.971 42.985 1.00 96.38 71 ASP A O 1
ATOM 540 N N . ILE A 1 72 ? -12.334 -12.725 41.097 1.00 97.31 72 ILE A N 1
ATOM 541 C CA . ILE A 1 72 ? -12.918 -11.446 40.702 1.00 97.31 72 ILE A CA 1
ATOM 542 C C . ILE A 1 72 ? -14.142 -11.162 41.596 1.00 97.31 72 ILE A C 1
ATOM 544 O O . ILE A 1 72 ? -15.102 -11.927 41.572 1.00 97.31 72 ILE A O 1
ATOM 548 N N . PRO A 1 73 ? -14.168 -10.045 42.352 1.00 95.19 73 PRO A N 1
ATOM 549 C CA . PRO A 1 73 ? -15.199 -9.780 43.364 1.00 95.19 73 PRO A CA 1
ATOM 550 C C . PRO A 1 73 ? -16.503 -9.199 42.790 1.00 95.19 73 PRO A C 1
ATOM 552 O O . PRO A 1 73 ? -17.346 -8.706 43.537 1.00 95.19 73 PRO A O 1
ATOM 555 N N . VAL A 1 74 ? -16.650 -9.186 41.466 1.00 94.81 74 VAL A N 1
ATOM 556 C CA . VAL A 1 74 ? -17.796 -8.611 40.753 1.00 94.81 74 VAL A CA 1
ATOM 557 C C . VAL A 1 74 ? -18.281 -9.575 39.677 1.00 94.81 74 VAL A C 1
ATOM 559 O O . VAL A 1 74 ? -17.508 -10.377 39.158 1.00 94.81 74 VAL A O 1
ATOM 562 N N . ALA A 1 75 ? -19.558 -9.469 39.312 1.00 95.44 75 ALA A N 1
ATOM 563 C CA . ALA A 1 75 ? -20.131 -10.257 38.228 1.00 95.44 75 ALA A CA 1
ATOM 564 C C . ALA A 1 75 ? -19.456 -9.936 36.882 1.00 95.44 75 ALA A C 1
ATOM 566 O O . ALA A 1 75 ? -19.198 -8.773 36.561 1.00 95.44 75 ALA A O 1
ATOM 567 N N . ILE A 1 76 ? -19.198 -10.978 36.091 1.00 98.31 76 ILE A N 1
ATOM 568 C CA . ILE A 1 76 ? -18.538 -10.891 34.786 1.00 98.31 76 ILE A CA 1
ATOM 569 C C . ILE A 1 76 ? -19.586 -11.129 33.702 1.00 98.31 76 ILE A C 1
ATOM 571 O O . ILE A 1 76 ? -20.221 -12.178 33.684 1.00 98.31 76 ILE A O 1
ATOM 575 N N . ASP A 1 77 ? -19.734 -10.197 32.760 1.00 98.19 77 ASP A N 1
ATOM 576 C CA . ASP A 1 77 ? -20.646 -10.384 31.626 1.00 98.19 77 ASP A CA 1
ATOM 577 C C . ASP A 1 77 ? -19.986 -11.221 30.520 1.00 98.19 77 ASP A C 1
ATOM 579 O O . ASP A 1 77 ? -20.632 -12.073 29.901 1.00 98.19 77 ASP A O 1
ATOM 583 N N . MET A 1 78 ? -18.691 -10.979 30.275 1.00 98.62 78 MET A N 1
ATOM 584 C CA . MET A 1 78 ? -17.909 -11.626 29.220 1.00 98.62 78 MET A CA 1
ATOM 585 C C . MET A 1 78 ? -16.527 -12.074 29.697 1.00 98.62 78 MET A C 1
ATOM 587 O O . MET A 1 78 ? -15.783 -11.290 30.285 1.00 98.62 78 MET A O 1
ATOM 591 N N . VAL A 1 79 ? -16.144 -13.303 29.354 1.00 98.69 79 VAL A N 1
ATOM 592 C CA . VAL A 1 79 ? -14.766 -13.797 29.500 1.00 98.69 79 VAL A CA 1
ATOM 593 C C . VAL A 1 79 ? -14.059 -13.728 28.147 1.00 98.69 79 VAL A C 1
ATOM 595 O O . VAL A 1 79 ? -14.467 -14.405 27.206 1.00 98.69 79 VAL A O 1
ATOM 598 N N . ASP A 1 80 ? -13.010 -12.912 28.049 1.00 98.56 80 ASP A N 1
ATOM 599 C CA . ASP A 1 80 ? -12.204 -12.691 26.843 1.00 98.56 80 ASP A CA 1
ATOM 600 C C . ASP A 1 80 ? -10.853 -13.426 26.929 1.00 98.56 80 ASP A C 1
ATOM 602 O O . ASP A 1 80 ? -10.033 -13.150 27.808 1.00 98.56 80 ASP A O 1
ATOM 606 N N . VAL A 1 81 ? -10.614 -14.388 26.035 1.00 98.06 81 VAL A N 1
ATOM 607 C CA . VAL A 1 81 ? -9.579 -15.425 26.183 1.00 98.06 81 VAL A CA 1
ATOM 608 C C . VAL A 1 81 ? -8.405 -15.208 25.222 1.00 98.06 81 VAL A C 1
ATOM 610 O O . VAL A 1 81 ? -8.516 -15.455 24.022 1.00 98.06 81 VAL A O 1
ATOM 613 N N . PHE A 1 82 ? -7.238 -14.844 25.770 1.00 96.44 82 PHE A N 1
ATOM 614 C CA . PHE A 1 82 ? -5.936 -14.719 25.082 1.00 96.44 82 PHE A CA 1
ATOM 615 C C . PHE A 1 82 ? -4.978 -15.886 25.387 1.00 96.44 82 PHE A C 1
ATOM 617 O O . PHE A 1 82 ? -3.754 -15.722 25.469 1.00 96.44 82 PHE A O 1
ATOM 624 N N . ARG A 1 83 ? -5.525 -17.080 25.606 1.00 92.00 83 ARG A N 1
ATOM 625 C CA . ARG A 1 83 ? -4.762 -18.319 25.801 1.00 92.00 83 ARG A CA 1
ATOM 626 C C . ARG A 1 83 ? -4.846 -19.172 24.539 1.00 92.00 83 ARG A C 1
ATOM 628 O O . ARG A 1 83 ? -5.759 -18.998 23.745 1.00 92.00 83 ARG A O 1
ATOM 635 N N . ASN A 1 84 ? -3.869 -20.051 24.331 1.00 88.19 84 ASN A N 1
ATOM 636 C CA . ASN A 1 84 ? -3.875 -20.951 23.177 1.00 88.19 84 ASN A CA 1
ATOM 637 C C . ASN A 1 84 ? -5.124 -21.868 23.192 1.00 88.19 84 ASN A C 1
ATOM 639 O O . ASN A 1 84 ? -5.725 -22.049 24.254 1.00 88.19 84 ASN A O 1
ATOM 643 N N . PRO A 1 85 ? -5.519 -22.443 22.040 1.00 87.69 85 PRO A N 1
ATOM 644 C CA . PRO A 1 85 ? -6.688 -23.319 21.927 1.00 87.69 85 PRO A CA 1
ATOM 645 C C . PRO A 1 85 ? -6.798 -24.413 22.997 1.00 87.69 85 PRO A C 1
ATOM 647 O O . PRO A 1 85 ? -7.885 -24.625 23.536 1.00 87.69 85 PRO A O 1
ATOM 650 N N . ASP A 1 86 ? -5.680 -25.053 23.348 1.00 84.44 86 ASP A N 1
ATOM 651 C CA . ASP A 1 86 ? -5.654 -26.135 24.339 1.00 84.44 86 ASP A CA 1
ATOM 652 C C . ASP A 1 86 ? -6.023 -25.628 25.738 1.00 84.44 86 ASP A C 1
ATOM 654 O O . ASP A 1 86 ? -6.879 -26.202 26.409 1.00 84.44 86 ASP A O 1
ATOM 658 N N . ALA A 1 87 ? -5.444 -24.500 26.167 1.00 89.50 87 ALA A N 1
ATOM 659 C CA . ALA A 1 87 ? -5.750 -23.907 27.467 1.00 89.50 87 ALA A CA 1
ATOM 660 C C . ALA A 1 87 ? -7.091 -23.156 27.488 1.00 89.50 87 ALA A C 1
ATOM 662 O O . ALA A 1 87 ? -7.645 -22.935 28.564 1.00 89.50 87 ALA A O 1
ATOM 663 N N . ALA A 1 88 ? -7.626 -22.757 26.330 1.00 91.88 88 ALA A N 1
ATOM 664 C CA . ALA A 1 88 ? -8.922 -22.089 26.249 1.00 91.88 88 ALA A CA 1
ATOM 665 C C . ALA A 1 88 ? -10.052 -22.979 26.789 1.00 91.88 88 ALA A C 1
ATOM 667 O O . ALA A 1 88 ? -10.958 -22.466 27.438 1.00 91.88 88 ALA A O 1
ATOM 668 N N . GLY A 1 89 ? -9.967 -24.302 26.600 1.00 93.94 89 GLY A N 1
ATOM 669 C CA . GLY A 1 89 ? -10.950 -25.244 27.142 1.00 93.94 89 GLY A CA 1
ATOM 670 C C . GLY A 1 89 ? -11.070 -25.175 28.664 1.00 93.94 89 GLY A C 1
ATOM 671 O O . GLY A 1 89 ? -12.175 -25.039 29.177 1.00 93.94 89 GLY A O 1
ATOM 672 N N . THR A 1 90 ? -9.943 -25.164 29.377 1.00 95.19 90 THR A N 1
ATOM 673 C CA . THR A 1 90 ? -9.928 -25.035 30.843 1.00 95.19 90 THR A CA 1
ATOM 674 C C . THR A 1 90 ? -10.488 -23.692 31.310 1.00 95.19 90 THR A C 1
ATOM 676 O O . THR A 1 90 ? -11.200 -23.641 32.306 1.00 95.19 90 THR A O 1
ATOM 679 N N . VAL A 1 91 ? -10.213 -22.608 30.576 1.00 97.06 91 VAL A N 1
ATOM 680 C CA . VAL A 1 91 ? -10.771 -21.278 30.884 1.00 97.06 91 VAL A CA 1
ATOM 681 C C . VAL A 1 91 ? -12.291 -21.266 30.722 1.00 97.06 91 VAL A C 1
ATOM 683 O O . VAL A 1 91 ? -12.983 -20.648 31.526 1.00 97.06 91 VAL A O 1
ATOM 686 N N . VAL A 1 92 ? -12.823 -21.961 29.711 1.00 97.06 92 VAL A N 1
ATOM 687 C CA . VAL A 1 92 ? -14.273 -22.142 29.559 1.00 97.06 92 VAL A CA 1
ATOM 688 C C . VAL A 1 92 ? -14.849 -22.906 30.741 1.00 97.06 92 VAL A C 1
ATOM 690 O O . VAL A 1 92 ? -15.845 -22.467 31.305 1.00 97.06 92 VAL A O 1
ATOM 693 N N . ASP A 1 93 ? -14.224 -24.012 31.138 1.00 96.25 93 ASP A N 1
ATOM 694 C CA . ASP A 1 93 ? -14.718 -24.817 32.256 1.00 96.25 93 ASP A CA 1
ATOM 695 C C . ASP A 1 93 ? -14.732 -24.006 33.561 1.00 96.25 93 ASP A C 1
ATOM 697 O O . ASP A 1 93 ? -15.722 -24.036 34.287 1.00 96.25 93 ASP A O 1
ATOM 701 N N . GLU A 1 94 ? -13.692 -23.207 33.819 1.00 96.81 94 GLU A N 1
ATOM 702 C CA . GLU A 1 94 ? -13.641 -22.287 34.960 1.00 96.81 94 GLU A CA 1
ATOM 703 C C . GLU A 1 94 ? -14.739 -21.215 34.885 1.00 96.81 94 GLU A C 1
ATOM 705 O O . GLU A 1 94 ? -15.438 -20.971 35.867 1.00 96.81 94 GLU A O 1
ATOM 710 N N . ALA A 1 95 ? -14.938 -20.605 33.713 1.00 97.62 95 ALA A N 1
ATOM 711 C CA . ALA A 1 95 ? -15.974 -19.599 33.500 1.00 97.62 95 ALA A CA 1
ATOM 712 C C . ALA A 1 95 ? -17.386 -20.152 33.758 1.00 97.62 95 ALA A C 1
ATOM 714 O O . ALA A 1 95 ? -18.234 -19.449 34.303 1.00 97.62 95 ALA A O 1
ATOM 715 N N . LEU A 1 96 ? -17.643 -21.413 33.399 1.00 97.44 96 LEU A N 1
ATOM 716 C CA . LEU A 1 96 ? -18.938 -22.067 33.609 1.00 97.44 96 LEU A CA 1
ATOM 717 C C . LEU A 1 96 ? -19.240 -22.387 35.080 1.00 97.44 96 LEU A C 1
ATOM 719 O O . LEU A 1 96 ? -20.410 -22.606 35.400 1.00 97.44 96 LEU A O 1
ATOM 723 N N . MET A 1 97 ? -18.226 -22.397 35.952 1.00 96.62 97 MET A N 1
ATOM 724 C CA . MET A 1 97 ? -18.370 -22.610 37.400 1.00 96.62 97 MET A CA 1
ATOM 725 C C . MET A 1 97 ? -18.655 -21.323 38.185 1.00 96.62 97 MET A C 1
ATOM 727 O O . MET A 1 97 ? -18.912 -21.394 39.385 1.00 96.62 97 MET A O 1
ATOM 731 N N . LEU A 1 98 ? -18.581 -20.154 37.544 1.00 96.81 98 LEU A N 1
ATOM 732 C CA . LEU A 1 98 ? -18.844 -18.876 38.202 1.00 96.81 98 LEU A CA 1
ATOM 733 C C . LEU A 1 98 ? -20.330 -18.704 38.533 1.00 96.81 98 LEU A C 1
ATOM 735 O O . LEU A 1 98 ? -21.202 -19.146 37.781 1.00 96.81 98 LEU A O 1
ATOM 739 N N . ASP A 1 99 ? -20.596 -17.983 39.623 1.00 93.69 99 ASP A N 1
ATOM 740 C CA . ASP A 1 99 ? -21.935 -17.566 40.031 1.00 93.69 99 ASP A CA 1
ATOM 741 C C . ASP A 1 99 ? -21.936 -16.061 40.386 1.00 93.69 99 ASP A C 1
ATOM 743 O O . ASP A 1 99 ? -21.270 -15.665 41.346 1.00 93.69 99 ASP A O 1
ATOM 747 N N . PRO A 1 100 ? -22.615 -15.195 39.607 1.00 95.00 100 PRO A N 1
ATOM 748 C CA . PRO A 1 100 ? -23.378 -15.521 38.405 1.00 95.00 100 PRO A CA 1
ATOM 749 C C . PRO A 1 100 ? -22.478 -15.945 37.237 1.00 95.00 100 PRO A C 1
ATOM 751 O O . PRO A 1 100 ? -21.381 -15.421 37.033 1.00 95.00 100 PRO A O 1
ATOM 754 N N . LYS A 1 101 ? -22.990 -16.874 36.427 1.00 96.25 101 LYS A N 1
ATOM 755 C CA . LYS A 1 101 ? -22.322 -17.345 35.210 1.00 96.25 101 LYS A CA 1
ATOM 756 C C . LYS A 1 101 ? -22.226 -16.215 34.169 1.00 96.25 101 LYS A C 1
ATOM 758 O O . LYS A 1 101 ? -23.223 -15.517 33.957 1.00 96.25 101 LYS A O 1
ATOM 763 N N . PRO A 1 102 ? -21.091 -16.065 33.457 1.00 97.94 102 PRO A N 1
ATOM 764 C CA . PRO A 1 102 ? -20.973 -15.092 32.381 1.00 97.94 102 PRO A CA 1
ATOM 765 C C . PRO A 1 102 ? -21.924 -15.405 31.228 1.00 97.94 102 PRO A C 1
ATOM 767 O O . PRO A 1 102 ? -22.183 -16.559 30.886 1.00 97.94 102 PRO A O 1
ATOM 770 N N . GLN A 1 103 ? -22.420 -14.350 30.587 1.00 97.69 103 GLN A N 1
ATOM 771 C CA . GLN A 1 103 ? -23.334 -14.460 29.451 1.00 97.69 103 GLN A CA 1
ATOM 772 C C . GLN A 1 103 ? -22.598 -14.801 28.153 1.00 97.69 103 GLN A C 1
ATOM 774 O O . GLN A 1 103 ? -23.207 -15.327 27.215 1.00 97.69 103 GLN A O 1
ATOM 779 N N . VAL A 1 104 ? -21.307 -14.460 28.080 1.00 98.56 104 VAL A N 1
ATOM 780 C CA . VAL A 1 104 ? -20.502 -14.549 26.863 1.00 98.56 104 VAL A CA 1
ATOM 781 C C . VAL A 1 104 ? -19.115 -15.114 27.156 1.00 98.56 104 VAL A C 1
ATOM 783 O O . VAL A 1 104 ? -18.417 -14.668 28.065 1.00 98.56 104 VAL A O 1
ATOM 786 N N . ILE A 1 105 ? -18.677 -16.039 26.312 1.00 98.50 105 ILE A N 1
ATOM 787 C CA . ILE A 1 105 ? -17.278 -16.446 26.193 1.00 98.50 105 ILE A CA 1
ATOM 788 C C . ILE A 1 105 ? -16.777 -16.007 24.821 1.00 98.50 105 ILE A C 1
ATOM 790 O O . ILE A 1 105 ? -17.367 -16.331 23.788 1.00 98.50 105 ILE A O 1
ATOM 794 N N . TRP A 1 106 ? -15.679 -15.261 24.818 1.00 98.50 106 TRP A N 1
ATOM 795 C CA . TRP A 1 106 ? -15.068 -14.696 23.627 1.00 98.50 106 TRP A CA 1
ATOM 796 C C . TRP A 1 106 ? -13.633 -15.207 23.486 1.00 98.50 106 TRP A C 1
ATOM 798 O O . TRP A 1 106 ? -12.750 -14.853 24.259 1.00 98.50 106 TRP A O 1
ATOM 808 N N . MET A 1 107 ? -13.377 -16.041 22.484 1.00 97.69 107 MET A N 1
ATOM 809 C CA . MET A 1 107 ? -12.047 -16.547 22.161 1.00 97.69 107 MET A CA 1
ATOM 810 C C . MET A 1 107 ? -11.419 -15.703 21.050 1.00 97.69 107 MET A C 1
ATOM 812 O O . MET A 1 107 ? -12.007 -15.506 19.980 1.00 97.69 107 MET A O 1
ATOM 816 N N . GLN A 1 108 ? -10.222 -15.187 21.329 1.00 94.88 108 GLN A N 1
ATOM 817 C CA . GLN A 1 108 ? -9.504 -14.249 20.467 1.00 94.88 108 GLN A CA 1
ATOM 818 C C . GLN A 1 108 ? -9.079 -14.839 19.120 1.00 94.88 108 GLN A C 1
ATOM 820 O O . GLN A 1 108 ? -9.277 -16.015 18.820 1.00 94.88 108 GLN A O 1
ATOM 825 N N . LEU A 1 109 ? -8.471 -13.998 18.280 1.00 87.50 109 LEU A N 1
ATOM 826 C CA . LEU A 1 109 ? -7.867 -14.424 17.017 1.00 87.50 109 LEU A CA 1
ATOM 827 C C . LEU A 1 109 ? -6.905 -15.602 17.224 1.00 87.50 109 LEU A C 1
ATOM 829 O O . LEU A 1 109 ? -6.087 -15.586 18.142 1.00 87.50 109 LEU A O 1
ATOM 833 N N . ALA A 1 110 ? -7.015 -16.600 16.345 1.00 86.94 110 ALA A N 1
ATOM 834 C CA . ALA A 1 110 ? -6.305 -17.880 16.410 1.00 86.94 110 ALA A CA 1
ATOM 835 C C . ALA A 1 110 ? -6.593 -18.734 17.665 1.00 86.94 110 ALA A C 1
ATOM 837 O O . ALA A 1 110 ? -5.925 -19.742 17.891 1.00 86.94 110 ALA A O 1
ATOM 838 N N . VAL A 1 111 ? -7.613 -18.383 18.455 1.00 90.81 111 VAL A N 1
ATOM 839 C CA . VAL A 1 111 ? -8.119 -19.199 19.561 1.00 90.81 111 VAL A CA 1
ATOM 840 C C . VAL A 1 111 ? -9.466 -19.788 19.143 1.00 90.81 111 VAL A C 1
ATOM 842 O O . VAL A 1 111 ? -10.493 -19.106 19.145 1.00 90.81 111 VAL A O 1
ATOM 845 N N . ARG A 1 112 ? -9.453 -21.063 18.741 1.00 93.31 112 ARG A N 1
ATOM 846 C CA . ARG A 1 112 ? -10.649 -21.846 18.406 1.00 93.31 112 ARG A CA 1
ATOM 847 C C . ARG A 1 112 ? -10.610 -23.174 19.149 1.00 93.31 112 ARG A C 1
ATOM 849 O O . ARG A 1 112 ? -9.628 -23.897 19.039 1.00 93.31 112 ARG A O 1
ATOM 856 N N . ASN A 1 113 ? -11.676 -23.492 19.876 1.00 94.88 113 ASN A N 1
ATOM 857 C CA . ASN A 1 113 ? -11.853 -24.779 20.539 1.00 94.88 113 ASN A CA 1
ATOM 858 C C . ASN A 1 113 ? -13.336 -25.174 20.481 1.00 94.88 113 ASN A C 1
ATOM 860 O O . ASN A 1 113 ? -14.135 -24.766 21.323 1.00 94.88 113 ASN A O 1
ATOM 864 N N . ASP A 1 114 ? -13.700 -25.956 19.465 1.00 95.31 114 ASP A N 1
ATOM 865 C CA . ASP A 1 114 ? -15.095 -26.322 19.194 1.00 95.31 114 ASP A CA 1
ATOM 866 C C . ASP A 1 114 ? -15.715 -27.168 20.316 1.00 95.31 114 ASP A C 1
ATOM 868 O O . ASP A 1 114 ? -16.886 -26.997 20.651 1.00 95.31 114 ASP A O 1
ATOM 872 N N . ALA A 1 115 ? -14.926 -28.031 20.964 1.00 95.31 115 ALA A N 1
ATOM 873 C CA . ALA A 1 115 ? -15.403 -28.838 22.085 1.00 95.31 115 ALA A CA 1
ATOM 874 C C . ALA A 1 115 ? -15.750 -27.974 23.307 1.00 95.31 115 ALA A C 1
ATOM 876 O O . ALA A 1 115 ? -16.749 -28.221 23.982 1.00 95.31 115 ALA A O 1
ATOM 877 N N . ALA A 1 116 ? -14.938 -26.956 23.602 1.00 95.94 116 ALA A N 1
ATOM 878 C CA . ALA A 1 116 ? -15.219 -26.001 24.670 1.00 95.94 116 ALA A CA 1
ATOM 879 C C . ALA A 1 116 ? -16.412 -25.100 24.323 1.00 95.94 116 ALA A C 1
ATOM 881 O O . ALA A 1 116 ? -17.273 -24.870 25.172 1.00 95.94 116 ALA A O 1
ATOM 882 N N . ALA A 1 117 ? -16.508 -24.655 23.067 1.00 96.31 117 ALA A N 1
ATOM 883 C CA . ALA A 1 117 ? -17.658 -23.902 22.578 1.00 96.31 117 ALA A CA 1
ATOM 884 C C . ALA A 1 117 ? -18.966 -24.682 22.766 1.00 96.31 117 ALA A C 1
ATOM 886 O O . ALA A 1 117 ? -19.906 -24.150 23.350 1.00 96.31 117 ALA A O 1
ATOM 887 N N . ALA A 1 118 ? -19.000 -25.962 22.383 1.00 96.44 118 ALA A N 1
ATOM 888 C CA . ALA A 1 118 ? -20.176 -26.812 22.554 1.00 96.44 118 ALA A CA 1
ATOM 889 C C . ALA A 1 118 ? -20.608 -26.940 24.028 1.00 96.44 118 ALA A C 1
ATOM 891 O O . ALA A 1 118 ? -21.801 -26.873 24.326 1.00 96.44 118 ALA A O 1
ATOM 892 N N . ARG A 1 119 ? -19.655 -27.067 24.967 1.00 96.56 119 ARG A N 1
ATOM 893 C CA . ARG A 1 119 ? -19.959 -27.091 26.412 1.00 96.56 119 ARG A CA 1
ATOM 894 C C . ARG A 1 119 ? -20.550 -25.770 26.901 1.00 96.56 119 ARG A C 1
ATOM 896 O O . ARG A 1 119 ? -21.525 -25.777 27.648 1.00 96.56 119 ARG A O 1
ATOM 903 N N . ALA A 1 120 ? -19.986 -24.645 26.468 1.00 97.31 120 ALA A N 1
ATOM 904 C CA . ALA A 1 120 ? -20.488 -23.323 26.826 1.00 97.31 120 ALA A CA 1
ATOM 905 C C . ALA A 1 120 ? -21.894 -23.061 26.261 1.00 97.31 120 ALA A C 1
ATOM 907 O O . ALA A 1 120 ? -22.777 -22.618 26.999 1.00 97.31 120 ALA A O 1
ATOM 908 N N . GLU A 1 121 ? -22.131 -23.407 24.994 1.00 97.12 121 GLU A N 1
ATOM 909 C CA . GLU A 1 121 ? -23.445 -23.291 24.351 1.00 97.12 121 GLU A CA 1
ATOM 910 C C . GLU A 1 121 ? -24.497 -24.159 25.063 1.00 97.12 121 GLU A C 1
ATOM 912 O O . GLU A 1 121 ? -25.591 -23.675 25.359 1.00 97.12 121 GLU A O 1
ATOM 917 N N . ALA A 1 122 ? -24.159 -25.405 25.421 1.00 96.94 122 ALA A N 1
ATOM 918 C CA . ALA A 1 122 ? -25.043 -26.295 26.183 1.00 96.94 122 ALA A CA 1
ATOM 919 C C . ALA A 1 122 ? -25.396 -25.740 27.576 1.00 96.94 122 ALA A C 1
ATOM 921 O O . ALA A 1 122 ? -26.470 -26.016 28.108 1.00 96.94 122 ALA A O 1
ATOM 922 N N . ALA A 1 123 ? -24.515 -24.921 28.154 1.00 96.56 123 ALA A N 1
ATOM 923 C CA . ALA A 1 123 ? -24.723 -24.246 29.429 1.00 96.56 123 ALA A CA 1
ATOM 924 C C . ALA A 1 123 ? -25.459 -22.893 29.308 1.00 96.56 123 ALA A C 1
ATOM 926 O O . ALA A 1 123 ? -25.571 -22.185 30.317 1.00 96.56 123 ALA A O 1
ATOM 927 N N . GLY A 1 124 ? -25.938 -22.538 28.107 1.00 96.12 124 GLY A N 1
ATOM 928 C CA . GLY A 1 124 ? -26.682 -21.309 27.815 1.00 96.12 124 GLY A CA 1
ATOM 929 C C . GLY A 1 124 ? -25.814 -20.071 27.568 1.00 96.12 124 GLY A C 1
ATOM 930 O O . GLY A 1 124 ? -26.340 -18.959 27.527 1.00 96.12 124 GLY A O 1
ATOM 931 N N . VAL A 1 125 ? -24.498 -20.236 27.415 1.00 97.62 125 VAL A N 1
ATOM 932 C CA . VAL A 1 125 ? -23.544 -19.134 27.228 1.00 97.62 125 VAL A CA 1
ATOM 933 C C . VAL A 1 125 ? -23.345 -18.858 25.740 1.00 97.62 125 VAL A C 1
ATOM 935 O O . VAL A 1 125 ? -23.167 -19.773 24.936 1.00 97.62 125 VAL A O 1
ATOM 938 N N . LYS A 1 126 ? -23.354 -17.581 25.348 1.00 98.06 126 LYS A N 1
ATOM 939 C CA . LYS A 1 126 ? -23.044 -17.166 23.972 1.00 98.06 126 LYS A CA 1
ATOM 940 C C . LYS A 1 126 ? -21.549 -17.329 23.710 1.00 98.06 126 LYS A C 1
ATOM 942 O O . LYS A 1 126 ? -20.737 -16.898 24.523 1.00 98.06 126 LYS A O 1
ATOM 947 N N . VAL A 1 127 ? -21.180 -17.884 22.557 1.00 97.81 127 VAL A N 1
ATOM 948 C CA . VAL A 1 127 ? -19.775 -18.137 22.216 1.00 97.81 127 VAL A CA 1
ATOM 949 C C . VAL A 1 127 ? -19.373 -17.418 20.937 1.00 97.81 127 VAL A C 1
ATOM 951 O O . VAL A 1 127 ? -19.989 -17.587 19.882 1.00 97.81 127 VAL A O 1
ATOM 954 N N . VAL A 1 128 ? -18.279 -16.665 21.019 1.00 97.50 128 VAL A N 1
ATOM 955 C CA . VAL A 1 128 ? -17.572 -16.092 19.870 1.00 97.50 128 VAL A CA 1
ATOM 956 C C . VAL A 1 128 ? -16.1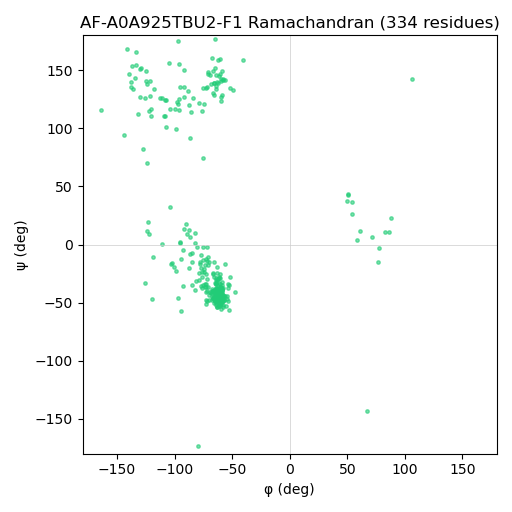56 -16.664 19.831 1.00 97.50 128 VAL A C 1
ATOM 958 O O . VAL A 1 128 ? -15.490 -16.700 20.855 1.00 97.50 128 VAL A O 1
ATOM 961 N N . MET A 1 129 ? -15.681 -17.110 18.669 1.00 95.12 129 MET A N 1
ATOM 962 C CA . MET A 1 129 ? -14.348 -17.675 18.466 1.00 95.12 129 MET A CA 1
ATOM 963 C C . MET A 1 129 ? -13.646 -17.030 17.285 1.00 95.12 129 MET A C 1
ATOM 965 O O . MET A 1 129 ? -14.288 -16.607 16.321 1.00 95.12 129 MET A O 1
ATOM 969 N N . ASN A 1 130 ? -12.314 -16.995 17.342 1.00 94.25 130 ASN A N 1
ATOM 970 C CA . ASN A 1 130 ? -11.470 -16.437 16.293 1.00 94.25 130 ASN A CA 1
ATOM 971 C C . ASN A 1 130 ? -11.912 -15.024 15.862 1.00 94.25 130 ASN A C 1
ATOM 973 O O . ASN A 1 130 ? -12.002 -14.709 14.670 1.00 94.25 130 ASN A O 1
ATOM 977 N N . ARG A 1 131 ? -12.250 -14.169 16.831 1.00 91.06 131 ARG A N 1
ATOM 978 C CA . ARG A 1 131 ? -12.597 -12.754 16.616 1.00 91.06 131 ARG A CA 1
ATOM 979 C C . ARG A 1 131 ? -11.934 -11.902 17.686 1.00 91.06 131 ARG A C 1
ATOM 981 O O . ARG A 1 131 ? -11.706 -12.367 18.791 1.00 91.06 131 ARG A O 1
ATOM 988 N N . CYS A 1 132 ? -11.669 -10.636 17.387 1.00 93.69 132 CYS A N 1
ATOM 989 C CA . CYS A 1 132 ? -11.184 -9.672 18.376 1.00 93.69 132 CYS A CA 1
ATOM 990 C C . CYS A 1 132 ? -12.282 -8.632 18.642 1.00 93.69 132 CYS A C 1
ATOM 992 O O . CYS A 1 132 ? -12.739 -8.005 17.684 1.00 93.69 132 CYS A O 1
ATOM 994 N N . PRO A 1 133 ? -12.690 -8.392 19.901 1.00 91.25 133 PRO A N 1
ATOM 995 C CA . PRO A 1 133 ? -13.756 -7.462 20.233 1.00 91.25 133 PRO A CA 1
ATOM 996 C C . PRO A 1 133 ? -13.370 -6.031 19.857 1.00 91.25 133 PRO A C 1
ATOM 998 O O . PRO A 1 133 ? -14.233 -5.283 19.428 1.00 91.25 133 PRO A O 1
ATOM 1001 N N . ALA A 1 134 ? -12.085 -5.654 19.894 1.00 83.69 134 ALA A N 1
ATOM 1002 C CA . ALA A 1 134 ? -11.649 -4.340 19.416 1.00 83.69 134 ALA A CA 1
ATOM 1003 C C . ALA A 1 134 ? -11.850 -4.164 17.899 1.00 83.69 134 ALA A C 1
ATOM 1005 O O . ALA A 1 134 ? -12.318 -3.117 17.446 1.00 83.69 134 ALA A O 1
ATOM 1006 N N . ILE A 1 135 ? -11.548 -5.205 17.113 1.00 84.75 135 ILE A N 1
ATOM 1007 C CA . ILE A 1 135 ? -11.776 -5.213 15.660 1.00 84.75 135 ILE A CA 1
ATOM 1008 C C . ILE A 1 135 ? -13.279 -5.196 15.363 1.00 84.75 135 ILE A C 1
ATOM 1010 O O . ILE A 1 135 ? -13.737 -4.395 14.548 1.00 84.75 135 ILE A O 1
ATOM 1014 N N . GLU A 1 136 ? -14.053 -6.050 16.033 1.00 88.31 136 GLU A N 1
ATOM 1015 C CA . GLU A 1 136 ? -15.503 -6.129 15.855 1.00 88.31 136 GLU A CA 1
ATOM 1016 C C . GLU A 1 136 ? -16.207 -4.833 16.282 1.00 88.31 136 GLU A C 1
ATOM 1018 O O . GLU A 1 136 ? -17.038 -4.318 15.538 1.00 88.31 136 GLU A O 1
ATOM 1023 N N . TYR A 1 137 ? -15.813 -4.224 17.403 1.00 84.19 137 TYR A N 1
ATOM 1024 C CA . TYR A 1 137 ? -16.334 -2.929 17.849 1.00 84.19 137 TYR A CA 1
ATOM 1025 C C . TYR A 1 137 ? -16.045 -1.821 16.828 1.00 84.19 137 TYR A C 1
ATOM 1027 O O . TYR A 1 137 ? -16.912 -0.993 16.536 1.00 84.19 137 TYR A O 1
ATOM 1035 N N . GLY A 1 138 ? -14.850 -1.822 16.226 1.00 74.56 138 GLY A N 1
ATOM 1036 C CA . GLY A 1 138 ? -14.511 -0.915 15.127 1.00 74.56 138 GLY A CA 1
ATOM 1037 C C . GLY A 1 138 ? -15.518 -1.004 13.974 1.00 74.56 138 GLY A C 1
ATOM 1038 O O . GLY A 1 138 ? -16.024 0.027 13.520 1.00 74.56 138 GLY A O 1
ATOM 1039 N N . LYS A 1 139 ? -15.906 -2.227 13.580 1.00 76.69 139 LYS A N 1
ATOM 1040 C CA . LYS A 1 139 ? -16.929 -2.470 12.545 1.00 76.69 139 LYS A CA 1
ATOM 1041 C C . LYS A 1 139 ? -18.319 -1.957 12.946 1.00 76.69 139 LYS A C 1
ATOM 1043 O O . LYS A 1 139 ? -19.066 -1.510 12.076 1.00 76.69 139 LYS A O 1
ATOM 1048 N N . LEU A 1 140 ? -18.677 -1.994 14.234 1.00 69.75 140 LEU A N 1
ATOM 1049 C CA . LEU A 1 140 ? -19.966 -1.486 14.731 1.00 69.75 140 LEU A CA 1
ATOM 1050 C C . LEU A 1 140 ? -20.052 0.036 14.660 1.00 69.75 140 LEU A C 1
ATOM 1052 O O . LEU A 1 140 ? -21.021 0.565 14.121 1.00 69.75 140 LEU A O 1
ATOM 1056 N N . SER A 1 141 ? -19.018 0.730 15.137 1.00 59.16 141 SER A N 1
ATOM 1057 C CA . SER A 1 141 ? -18.994 2.199 15.144 1.00 59.16 141 SER A CA 1
ATOM 1058 C C . SER A 1 141 ? -19.066 2.802 13.732 1.00 59.16 141 SER A C 1
ATOM 1060 O O . SER A 1 141 ? -19.711 3.831 13.527 1.00 59.16 141 SER A O 1
ATOM 1062 N N . GLY A 1 142 ? -18.484 2.125 12.733 1.00 49.66 142 GLY A N 1
ATOM 1063 C CA . GLY A 1 142 ? -18.655 2.476 11.320 1.00 49.66 142 GLY A CA 1
ATOM 1064 C C . GLY A 1 142 ? -20.089 2.268 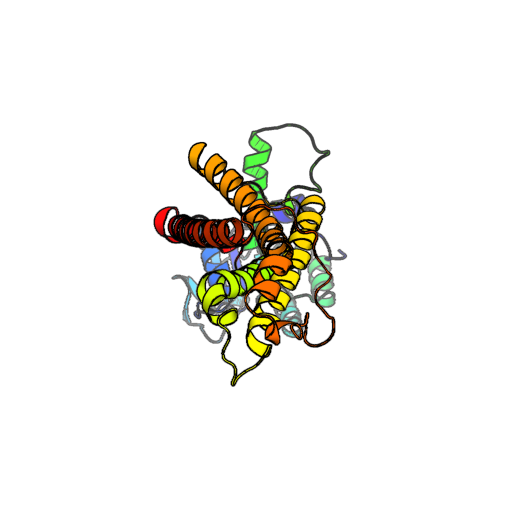10.814 1.00 49.66 142 GLY A C 1
ATOM 1065 O O . GLY A 1 142 ? -20.620 3.118 10.103 1.00 49.66 142 GLY A O 1
ATOM 1066 N N . ARG A 1 143 ? -20.753 1.176 11.225 1.00 51.19 143 ARG A N 1
ATOM 1067 C CA . ARG A 1 143 ? -22.137 0.854 10.829 1.00 51.19 143 ARG A CA 1
ATOM 1068 C C . ARG A 1 143 ? -23.186 1.771 11.453 1.00 51.19 143 ARG A C 1
ATOM 1070 O O . ARG A 1 143 ? -24.166 2.079 10.786 1.00 51.19 143 ARG A O 1
ATOM 1077 N N . GLU A 1 144 ? -23.014 2.208 12.697 1.00 42.59 144 GLU A N 1
ATOM 1078 C CA . GLU A 1 144 ? -23.955 3.136 13.350 1.00 42.59 144 GLU A CA 1
ATOM 1079 C C . GLU A 1 144 ? -23.919 4.527 12.716 1.00 42.59 144 GLU A C 1
ATOM 1081 O O . GLU A 1 144 ? -24.969 5.106 12.442 1.00 42.59 144 GLU A O 1
ATOM 1086 N N . ARG A 1 145 ? -22.715 5.022 12.397 1.00 42.28 145 ARG A N 1
ATOM 1087 C CA . ARG A 1 145 ? -22.536 6.272 11.645 1.00 42.28 145 ARG A CA 1
ATOM 1088 C C . ARG A 1 145 ? -23.164 6.197 10.250 1.00 42.28 145 ARG A C 1
ATOM 1090 O O . ARG A 1 145 ? -23.753 7.174 9.809 1.00 42.28 145 ARG A O 1
ATOM 1097 N N . ALA A 1 146 ? -23.094 5.038 9.594 1.00 37.06 146 ALA A N 1
ATOM 1098 C CA . ALA A 1 146 ? -23.754 4.805 8.309 1.00 37.06 146 ALA A CA 1
ATOM 1099 C C . ALA A 1 146 ? -25.287 4.642 8.429 1.00 37.06 146 ALA A C 1
ATOM 1101 O O . ALA A 1 146 ? -26.027 5.072 7.550 1.00 37.06 146 ALA A O 1
ATOM 1102 N N . SER A 1 147 ? -25.793 4.055 9.521 1.00 40.84 147 SER A N 1
ATOM 1103 C CA . SER A 1 147 ? -27.232 3.819 9.737 1.00 40.84 147 SER A CA 1
ATOM 1104 C C . SER A 1 147 ? -28.027 5.091 10.045 1.00 40.84 147 SER A C 1
ATOM 1106 O O . SER A 1 147 ? -29.226 5.127 9.774 1.00 40.84 147 SER A O 1
ATOM 1108 N N . ALA A 1 148 ? -27.388 6.128 10.593 1.00 46.03 148 ALA A N 1
ATOM 1109 C CA . ALA A 1 148 ? -28.017 7.426 10.841 1.00 46.03 148 ALA A CA 1
ATOM 1110 C C . ALA A 1 148 ? -28.288 8.240 9.551 1.00 46.03 148 ALA A C 1
ATOM 1112 O O . ALA A 1 148 ? -28.874 9.314 9.630 1.00 46.03 148 ALA A O 1
ATOM 1113 N N . ALA A 1 149 ? -27.893 7.730 8.374 1.00 47.00 149 ALA A N 1
ATOM 1114 C CA . ALA A 1 149 ? -27.957 8.430 7.085 1.00 47.00 149 ALA A CA 1
ATOM 1115 C C . ALA A 1 149 ? -28.772 7.701 5.969 1.00 47.00 149 ALA A C 1
ATOM 1117 O O . ALA A 1 149 ? -28.573 7.996 4.801 1.00 47.00 149 ALA A O 1
ATOM 1118 N N . ASN A 1 150 ? -29.656 6.747 6.316 1.00 48.41 150 ASN A N 1
ATOM 1119 C CA . ASN A 1 150 ? -30.394 5.749 5.474 1.00 48.41 150 ASN A CA 1
ATOM 1120 C C . ASN A 1 150 ? -30.986 6.204 4.086 1.00 48.41 150 ASN A C 1
ATOM 1122 O O . ASN A 1 150 ? -31.316 7.386 3.992 1.00 48.41 150 ASN A O 1
ATOM 1126 N N . PRO A 1 151 ? -31.290 5.316 3.068 1.00 50.44 151 PRO A N 1
ATOM 1127 C CA . PRO A 1 151 ? -31.685 3.888 3.186 1.00 50.44 151 PRO A CA 1
ATOM 1128 C C . PRO A 1 151 ? -31.180 2.796 2.182 1.00 50.44 151 PRO A C 1
ATOM 1130 O O . PRO A 1 151 ? -30.745 3.060 1.066 1.00 50.44 151 PRO A O 1
ATOM 1133 N N . SER A 1 152 ? -31.439 1.533 2.597 1.00 39.31 152 SER A N 1
ATOM 1134 C CA . SER A 1 152 ? -31.664 0.242 1.874 1.00 39.31 152 SER A CA 1
ATOM 1135 C C . SER A 1 152 ? -30.563 -0.862 1.851 1.00 39.31 152 SER A C 1
ATOM 1137 O O . SER A 1 152 ? -29.370 -0.566 1.852 1.00 39.31 152 SER A O 1
ATOM 1139 N N . PRO A 1 153 ? -30.943 -2.170 1.921 1.00 43.94 153 PRO A N 1
ATOM 1140 C CA . PRO A 1 153 ? -30.099 -3.269 2.432 1.00 43.94 153 PRO A CA 1
ATOM 1141 C C . PRO A 1 153 ? -29.321 -4.066 1.369 1.00 43.94 153 PRO A C 1
ATOM 1143 O O . PRO A 1 153 ? -28.618 -5.013 1.718 1.00 43.94 153 PRO A O 1
ATOM 1146 N N . SER A 1 154 ? -29.431 -3.715 0.088 1.00 41.16 154 SER A N 1
ATOM 1147 C CA . SER A 1 154 ? -28.932 -4.532 -1.030 1.00 41.16 154 SER A CA 1
ATOM 1148 C C . SER A 1 154 ? -27.428 -4.408 -1.315 1.00 41.16 154 SER A C 1
ATOM 1150 O O . SER A 1 154 ? -26.925 -5.115 -2.181 1.00 41.16 154 SER A O 1
ATOM 1152 N N . LEU A 1 155 ? -26.689 -3.559 -0.592 1.00 45.28 155 LEU A N 1
ATOM 1153 C CA . LEU A 1 155 ? -25.293 -3.224 -0.926 1.00 45.28 155 LEU A CA 1
ATOM 1154 C C . LEU A 1 155 ? -24.241 -3.761 0.069 1.00 45.28 155 LEU A C 1
ATOM 1156 O O . LEU A 1 155 ? -23.046 -3.548 -0.104 1.00 45.28 155 LEU A O 1
ATOM 1160 N N . ARG A 1 156 ? -24.648 -4.481 1.125 1.00 42.56 156 ARG A N 1
ATOM 1161 C CA . ARG A 1 156 ? -23.797 -4.737 2.311 1.00 42.56 156 ARG A CA 1
ATOM 1162 C C . ARG A 1 156 ? -22.677 -5.777 2.161 1.00 42.56 156 ARG A C 1
ATOM 1164 O O . ARG A 1 156 ? -21.924 -5.962 3.117 1.00 42.56 156 ARG A O 1
ATOM 1171 N N . SER A 1 157 ? -22.527 -6.443 1.020 1.00 40.25 157 SER A N 1
ATOM 1172 C CA . SER A 1 157 ? -21.410 -7.373 0.791 1.00 40.25 157 SER A CA 1
ATOM 1173 C C . SER A 1 157 ? -20.126 -6.691 0.296 1.00 40.25 157 SER A C 1
ATOM 1175 O O . SER A 1 157 ? -19.066 -7.299 0.408 1.00 40.25 157 SER A O 1
ATOM 1177 N N . SER A 1 158 ? -20.168 -5.438 -0.180 1.00 40.34 158 SER A N 1
ATOM 1178 C CA . SER A 1 158 ? -19.006 -4.807 -0.835 1.00 40.34 158 SER A CA 1
ATOM 1179 C C . SER A 1 158 ? -18.171 -3.866 0.051 1.00 40.34 158 SER A C 1
ATOM 1181 O O . SER A 1 158 ? -16.985 -3.679 -0.209 1.00 40.34 158 SER A O 1
ATOM 1183 N N . GLU A 1 159 ? -18.719 -3.296 1.129 1.00 39.34 159 GLU A N 1
ATOM 1184 C CA . GLU A 1 159 ? -18.056 -2.171 1.822 1.00 39.34 159 GLU A CA 1
ATOM 1185 C C . GLU A 1 159 ? -17.032 -2.561 2.906 1.00 39.34 159 GLU A C 1
ATOM 1187 O O . GLU A 1 159 ? -16.153 -1.768 3.238 1.00 39.34 159 GLU A O 1
ATOM 1192 N N . ALA A 1 160 ? -17.067 -3.778 3.461 1.00 39.84 160 ALA A N 1
ATOM 1193 C CA . ALA A 1 160 ? -16.095 -4.183 4.491 1.00 39.84 160 ALA A CA 1
ATOM 1194 C C . ALA A 1 160 ? -14.683 -4.460 3.928 1.00 39.84 160 ALA A C 1
ATOM 1196 O O . ALA A 1 160 ? -13.706 -4.423 4.677 1.00 39.84 160 ALA A O 1
ATOM 1197 N N . ALA A 1 161 ? -14.566 -4.672 2.614 1.00 39.75 161 ALA A N 1
ATOM 1198 C CA . ALA A 1 161 ? -13.292 -4.753 1.900 1.00 39.75 161 ALA A CA 1
ATOM 1199 C C . ALA A 1 161 ? -12.652 -3.365 1.652 1.00 39.75 161 ALA A C 1
ATOM 1201 O O . ALA A 1 161 ? -11.491 -3.278 1.266 1.00 39.75 161 ALA A O 1
ATOM 1202 N N . ALA A 1 162 ? -13.363 -2.263 1.918 1.00 45.81 162 ALA A N 1
ATOM 1203 C CA . ALA A 1 162 ? -13.031 -0.938 1.390 1.00 45.81 162 ALA A CA 1
ATOM 1204 C C . ALA A 1 162 ? -12.082 -0.073 2.252 1.00 45.81 162 ALA A C 1
ATOM 1206 O O . ALA A 1 162 ? -12.034 1.138 2.059 1.00 45.81 162 ALA A O 1
ATOM 1207 N N . SER A 1 163 ? -11.325 -0.625 3.212 1.00 56.50 163 SER A N 1
ATOM 1208 C CA . SER A 1 163 ? -10.456 0.206 4.085 1.00 56.50 163 SER A CA 1
ATOM 1209 C C . SER A 1 163 ? -8.959 -0.084 4.015 1.00 56.50 163 SER A C 1
ATOM 1211 O O . SER A 1 163 ? -8.165 0.698 4.543 1.00 56.50 163 SER A O 1
ATOM 1213 N N . ARG A 1 164 ? -8.546 -1.180 3.373 1.00 66.50 164 ARG A N 1
ATOM 1214 C CA . ARG A 1 164 ? -7.143 -1.608 3.316 1.00 66.50 164 ARG A CA 1
ATOM 1215 C C . ARG A 1 164 ? -6.817 -2.076 1.909 1.00 66.50 164 ARG A C 1
ATOM 1217 O O . ARG A 1 164 ? -7.637 -2.740 1.289 1.00 66.50 164 ARG A O 1
ATOM 1224 N N . TYR A 1 165 ? -5.628 -1.725 1.427 1.00 79.50 165 TYR A N 1
ATOM 1225 C CA . TYR A 1 165 ? -5.096 -2.341 0.219 1.00 79.50 165 TYR A CA 1
ATOM 1226 C C . TYR A 1 165 ? -4.883 -3.831 0.470 1.00 79.50 165 TYR A C 1
ATOM 1228 O O . TYR A 1 165 ? -4.446 -4.222 1.559 1.00 79.50 165 TYR A O 1
ATOM 1236 N N . ASP A 1 166 ? -5.202 -4.643 -0.532 1.00 84.44 166 ASP A N 1
ATOM 1237 C CA . ASP A 1 166 ? -4.923 -6.068 -0.494 1.00 84.44 166 ASP A CA 1
ATOM 1238 C C . ASP A 1 166 ? -3.404 -6.330 -0.528 1.00 84.44 166 ASP A C 1
ATOM 1240 O O . ASP A 1 166 ? -2.602 -5.467 -0.902 1.00 84.44 166 ASP A O 1
ATOM 1244 N N . THR A 1 167 ? -2.996 -7.528 -0.110 1.00 88.38 167 THR A N 1
ATOM 1245 C CA . THR A 1 167 ? -1.579 -7.905 -0.029 1.00 88.38 167 THR A CA 1
ATOM 1246 C C . THR A 1 167 ? -0.876 -7.818 -1.383 1.00 88.38 167 THR A C 1
ATOM 1248 O O . THR A 1 167 ? 0.262 -7.360 -1.429 1.00 88.38 167 THR A O 1
ATOM 1251 N N . VAL A 1 168 ? -1.545 -8.183 -2.483 1.00 89.00 168 VAL A N 1
ATOM 1252 C CA . VAL A 1 168 ? -0.975 -8.112 -3.837 1.00 89.00 168 VAL A CA 1
ATOM 1253 C C . VAL A 1 168 ? -0.723 -6.655 -4.214 1.00 89.00 168 VAL A C 1
ATOM 1255 O O . VAL A 1 168 ? 0.383 -6.317 -4.631 1.00 89.00 168 VAL A O 1
ATOM 1258 N N . ALA A 1 169 ? -1.685 -5.760 -3.984 1.00 90.44 169 ALA A N 1
ATOM 1259 C CA . ALA A 1 169 ? -1.520 -4.331 -4.239 1.00 90.44 169 ALA A CA 1
ATOM 1260 C C . ALA A 1 169 ? -0.371 -3.713 -3.424 1.00 90.44 169 ALA A C 1
ATOM 1262 O O . ALA A 1 169 ? 0.396 -2.910 -3.966 1.00 90.44 169 ALA A O 1
ATOM 1263 N N . LYS A 1 170 ? -0.216 -4.099 -2.149 1.00 92.81 170 LYS A N 1
ATOM 1264 C CA . LYS A 1 170 ? 0.910 -3.661 -1.307 1.00 92.81 170 LYS A CA 1
ATOM 1265 C C . LYS A 1 170 ? 2.246 -4.181 -1.838 1.00 92.81 170 LYS A C 1
ATOM 1267 O O . LYS A 1 170 ? 3.181 -3.398 -1.982 1.00 92.81 170 LYS A O 1
ATOM 1272 N N . SER A 1 171 ? 2.335 -5.472 -2.154 1.00 94.81 171 SER A N 1
ATOM 1273 C CA . SER A 1 171 ? 3.551 -6.083 -2.700 1.00 94.81 171 SER A CA 1
ATOM 1274 C C . SER A 1 171 ? 3.962 -5.426 -4.014 1.00 94.81 171 SER A C 1
ATOM 1276 O O . SER A 1 171 ? 5.105 -4.996 -4.143 1.00 94.81 171 SER A O 1
ATOM 1278 N N . LEU A 1 172 ? 3.025 -5.262 -4.954 1.00 95.06 172 LEU A N 1
ATOM 1279 C CA . LEU A 1 172 ? 3.283 -4.574 -6.220 1.00 95.06 172 LEU A CA 1
ATOM 1280 C C . LEU A 1 172 ? 3.759 -3.141 -5.993 1.00 95.06 172 LEU A C 1
ATOM 1282 O O . LEU A 1 172 ? 4.705 -2.708 -6.642 1.00 95.06 172 LEU A O 1
ATOM 1286 N N . HIS A 1 173 ? 3.142 -2.405 -5.065 1.00 96.25 173 HIS A N 1
ATOM 1287 C CA . HIS A 1 173 ? 3.568 -1.044 -4.764 1.00 96.25 173 HIS A CA 1
ATOM 1288 C C . HIS A 1 173 ? 5.022 -0.977 -4.292 1.00 96.25 173 HIS A C 1
ATOM 1290 O O . HIS A 1 173 ? 5.773 -0.180 -4.847 1.00 96.25 173 HIS A O 1
ATOM 1296 N N . TRP A 1 174 ? 5.413 -1.781 -3.301 1.00 97.25 174 TRP A N 1
ATOM 1297 C CA . TRP A 1 174 ? 6.757 -1.703 -2.721 1.00 97.25 174 TRP A CA 1
ATOM 1298 C C . TRP A 1 174 ? 7.839 -2.272 -3.631 1.00 97.25 174 TRP A C 1
ATOM 1300 O O . TRP A 1 174 ? 8.921 -1.694 -3.691 1.00 97.25 174 TRP A O 1
ATOM 1310 N N . ILE A 1 175 ? 7.546 -3.346 -4.373 1.00 98.19 175 ILE A N 1
ATOM 1311 C CA . ILE A 1 175 ? 8.477 -3.878 -5.375 1.00 98.19 175 ILE A CA 1
ATOM 1312 C C . ILE A 1 175 ? 8.731 -2.809 -6.438 1.00 98.19 175 ILE A C 1
ATOM 1314 O O . ILE A 1 175 ? 9.877 -2.435 -6.658 1.00 98.19 175 ILE A O 1
ATOM 1318 N N . ILE A 1 176 ? 7.673 -2.252 -7.040 1.00 98.25 176 ILE A N 1
ATOM 1319 C CA . ILE A 1 176 ? 7.825 -1.208 -8.061 1.00 98.25 176 ILE A CA 1
ATOM 1320 C C . ILE A 1 176 ? 8.510 0.027 -7.474 1.00 98.25 176 ILE A C 1
ATOM 1322 O O . ILE A 1 176 ? 9.384 0.579 -8.123 1.00 98.25 176 ILE A O 1
ATOM 1326 N N . ALA A 1 177 ? 8.164 0.451 -6.255 1.00 97.81 177 ALA A N 1
ATOM 1327 C CA . ALA A 1 177 ? 8.791 1.613 -5.627 1.00 97.81 177 ALA A CA 1
ATOM 1328 C C . ALA A 1 177 ? 10.304 1.426 -5.441 1.00 97.81 177 ALA A C 1
ATOM 1330 O O . ALA A 1 177 ? 11.058 2.348 -5.730 1.00 97.81 177 ALA A O 1
ATOM 1331 N N . LEU A 1 178 ? 10.752 0.244 -5.007 1.00 98.12 178 LEU A N 1
ATOM 1332 C CA . LEU A 1 178 ? 12.177 -0.050 -4.854 1.00 98.12 178 LEU A CA 1
ATOM 1333 C C . LEU A 1 178 ? 12.902 -0.054 -6.205 1.00 98.12 178 LEU A C 1
ATOM 1335 O O . LEU A 1 178 ? 13.947 0.575 -6.331 1.00 98.12 178 LEU A O 1
ATOM 1339 N N . LEU A 1 179 ? 12.332 -0.718 -7.216 1.00 98.31 179 LEU A N 1
ATOM 1340 C CA . LEU A 1 179 ? 12.909 -0.750 -8.564 1.00 98.31 179 LEU A CA 1
ATOM 1341 C C . LEU A 1 179 ? 12.956 0.652 -9.191 1.00 98.31 179 LEU A C 1
ATOM 1343 O O . LEU A 1 179 ? 13.958 1.025 -9.787 1.00 98.31 179 LEU A O 1
ATOM 1347 N N . MET A 1 180 ? 11.904 1.451 -8.997 1.00 97.62 180 MET A N 1
ATOM 1348 C CA . MET A 1 180 ? 11.846 2.847 -9.433 1.00 97.62 180 MET A CA 1
ATOM 1349 C C . MET A 1 180 ? 12.901 3.710 -8.742 1.00 97.62 180 MET A C 1
ATOM 1351 O O . MET A 1 180 ? 13.498 4.545 -9.402 1.00 97.62 180 MET A O 1
ATOM 1355 N N . ILE A 1 181 ? 13.153 3.528 -7.440 1.00 98.00 181 ILE A N 1
ATOM 1356 C CA . ILE A 1 181 ? 14.227 4.256 -6.743 1.00 98.00 181 ILE A CA 1
ATOM 1357 C C . ILE A 1 181 ? 15.582 3.929 -7.370 1.00 98.00 181 ILE A C 1
ATOM 1359 O O . ILE A 1 181 ? 16.369 4.841 -7.596 1.00 98.00 181 ILE A O 1
ATOM 1363 N N . VAL A 1 182 ? 15.839 2.655 -7.681 1.00 97.94 182 VAL A N 1
ATOM 1364 C CA . VAL A 1 182 ? 17.079 2.256 -8.358 1.00 97.94 182 VAL A CA 1
ATOM 1365 C C . VAL A 1 182 ? 17.189 2.938 -9.723 1.00 97.94 182 VAL A C 1
ATOM 1367 O O . VAL A 1 182 ? 18.181 3.605 -9.976 1.00 97.94 182 VAL A O 1
ATOM 1370 N N . LEU A 1 183 ? 16.165 2.840 -10.574 1.00 97.62 183 LEU A N 1
ATOM 1371 C CA . LEU A 1 183 ? 16.213 3.418 -11.922 1.00 97.62 183 LEU A CA 1
ATOM 1372 C C . LEU A 1 183 ? 16.282 4.946 -11.941 1.00 97.62 183 LEU A C 1
ATOM 1374 O O . LEU A 1 183 ? 16.976 5.505 -12.775 1.00 97.62 183 LEU A O 1
ATOM 1378 N N . LEU A 1 184 ? 15.550 5.628 -11.060 1.00 97.06 184 LEU A N 1
ATOM 1379 C CA . LEU A 1 184 ? 15.486 7.089 -11.086 1.00 97.06 184 LEU A CA 1
ATOM 1380 C C . LEU A 1 184 ? 16.752 7.742 -10.527 1.00 97.06 184 LEU A C 1
ATOM 1382 O O . LEU A 1 184 ? 17.117 8.810 -10.990 1.00 97.06 184 LEU A O 1
ATOM 1386 N N . PHE A 1 185 ? 17.395 7.144 -9.521 1.00 96.69 185 PHE A N 1
ATOM 1387 C CA . PHE A 1 185 ? 18.568 7.746 -8.871 1.00 96.69 185 PHE A CA 1
ATOM 1388 C C . PHE A 1 185 ? 19.904 7.179 -9.333 1.00 96.69 185 PHE A C 1
ATOM 1390 O O . PHE A 1 185 ? 20.915 7.809 -9.065 1.00 96.69 185 PHE A O 1
ATOM 1397 N N . PHE A 1 186 ? 19.905 5.992 -9.941 1.00 96.12 186 PHE A N 1
ATOM 1398 C CA . PHE A 1 186 ? 21.117 5.326 -10.421 1.00 96.12 186 PHE A CA 1
ATOM 1399 C C . PHE A 1 186 ? 21.028 4.992 -11.915 1.00 96.12 186 PHE A C 1
ATOM 1401 O O . PHE A 1 186 ? 21.776 4.159 -12.416 1.00 96.12 186 PHE A O 1
ATOM 1408 N N . GLY A 1 187 ? 20.031 5.535 -12.620 1.00 93.88 187 GLY A N 1
ATOM 1409 C CA . GLY A 1 187 ? 19.757 5.193 -14.012 1.00 93.88 187 GLY A CA 1
ATOM 1410 C C . GLY A 1 187 ? 20.898 5.581 -14.939 1.00 93.88 187 GLY A C 1
ATOM 1411 O O . GLY A 1 187 ? 21.286 4.757 -15.764 1.00 93.88 187 GLY A O 1
ATOM 1412 N N . GLU A 1 188 ? 21.436 6.786 -14.748 1.00 91.00 188 GLU A N 1
ATOM 1413 C CA . GLU A 1 188 ? 22.582 7.324 -15.484 1.00 91.00 188 GLU A CA 1
ATOM 1414 C C . GLU A 1 188 ? 23.838 6.499 -15.201 1.00 91.00 188 GLU A C 1
ATOM 1416 O O . GLU A 1 188 ? 24.450 5.993 -16.132 1.00 91.00 188 GLU A O 1
ATOM 1421 N N . GLU A 1 189 ? 24.159 6.239 -13.931 1.00 91.62 189 GLU A N 1
ATOM 1422 C CA . GLU A 1 189 ? 25.325 5.434 -13.544 1.00 91.62 189 GLU A CA 1
ATOM 1423 C C . GLU A 1 189 ? 25.230 3.983 -14.033 1.00 91.62 189 GLU A C 1
ATOM 1425 O O . GLU A 1 189 ? 26.240 3.336 -14.296 1.00 91.62 189 GLU A O 1
ATOM 1430 N N . LEU A 1 190 ? 24.017 3.434 -14.149 1.00 91.94 190 LEU A N 1
ATOM 1431 C CA . LEU A 1 190 ? 23.811 2.105 -14.725 1.00 91.94 190 LEU A CA 1
ATOM 1432 C C . LEU A 1 190 ? 23.926 2.099 -16.255 1.00 91.94 190 LEU A C 1
ATOM 1434 O O . LEU A 1 190 ? 24.170 1.037 -16.824 1.00 91.94 190 LEU A O 1
ATOM 1438 N N . MET A 1 191 ? 23.711 3.238 -16.911 1.00 89.75 191 MET A N 1
ATOM 1439 C CA . MET A 1 191 ? 23.856 3.397 -18.360 1.00 89.75 191 MET A CA 1
ATOM 1440 C C . MET A 1 191 ? 25.238 3.912 -18.763 1.00 89.75 191 MET A C 1
ATOM 1442 O O . MET A 1 191 ? 25.579 3.822 -19.939 1.00 89.75 191 MET A O 1
ATOM 1446 N N . GLU A 1 192 ? 26.043 4.384 -17.810 1.00 84.38 192 GLU A N 1
ATOM 1447 C CA . GLU A 1 192 ? 27.435 4.754 -18.032 1.00 84.38 192 GLU A CA 1
ATOM 1448 C C . GLU A 1 192 ? 28.223 3.535 -18.524 1.00 84.38 192 GLU A C 1
ATOM 1450 O O . GLU A 1 192 ? 28.250 2.460 -17.911 1.00 84.38 192 GLU A O 1
ATOM 1455 N N . THR A 1 193 ? 28.842 3.694 -19.685 1.00 70.88 193 THR A N 1
ATOM 1456 C CA . THR A 1 193 ? 29.558 2.630 -20.366 1.00 70.88 193 THR A CA 1
ATOM 1457 C C . THR A 1 193 ? 31.049 2.705 -20.051 1.00 70.88 193 THR A C 1
ATOM 1459 O O . THR A 1 193 ? 31.750 3.638 -20.426 1.00 70.88 193 THR A O 1
ATOM 1462 N N . ASP A 1 194 ? 31.554 1.675 -19.371 1.00 69.94 194 ASP A N 1
ATOM 1463 C CA . ASP A 1 194 ? 32.987 1.427 -19.196 1.00 69.94 194 ASP A CA 1
ATOM 1464 C C . ASP A 1 194 ? 33.382 0.208 -20.040 1.00 69.94 194 ASP A C 1
ATOM 1466 O O . ASP A 1 194 ? 32.826 -0.887 -19.870 1.00 69.94 194 ASP A O 1
ATOM 1470 N N . GLU A 1 195 ? 34.370 0.378 -20.926 1.00 63.00 195 GLU A N 1
ATOM 1471 C CA . GLU A 1 195 ? 34.934 -0.701 -21.747 1.00 63.00 195 GLU A CA 1
ATOM 1472 C C . GLU A 1 195 ? 35.357 -1.920 -20.897 1.00 63.00 195 GLU A C 1
ATOM 1474 O O . GLU A 1 195 ? 35.320 -3.054 -21.381 1.00 63.00 195 GLU A O 1
ATOM 1479 N N . GLY A 1 196 ? 35.713 -1.719 -19.620 1.00 64.12 196 GLY A N 1
ATOM 1480 C CA . GLY A 1 196 ? 36.131 -2.781 -18.700 1.00 64.12 196 GLY A CA 1
ATOM 1481 C C . GLY A 1 196 ? 35.006 -3.659 -18.129 1.00 64.12 196 GLY A C 1
ATOM 1482 O O . GLY A 1 196 ? 35.258 -4.821 -17.797 1.00 64.12 196 GLY A O 1
ATOM 1483 N N . ILE A 1 197 ? 33.777 -3.143 -18.007 1.00 69.75 197 ILE A N 1
ATOM 1484 C CA . ILE A 1 197 ? 32.624 -3.844 -17.393 1.00 69.75 197 ILE A CA 1
ATOM 1485 C C . ILE A 1 197 ? 31.654 -4.386 -18.465 1.00 69.75 197 ILE A C 1
ATOM 1487 O O . ILE A 1 197 ? 30.856 -5.295 -18.198 1.00 69.75 197 ILE A O 1
ATOM 1491 N N . GLY A 1 198 ? 31.761 -3.899 -19.704 1.00 82.12 198 GLY A N 1
ATOM 1492 C CA . GLY A 1 198 ? 30.966 -4.360 -20.841 1.00 82.12 198 GLY A CA 1
ATOM 1493 C C . GLY A 1 198 ? 29.485 -4.002 -20.699 1.00 82.12 198 GLY A C 1
ATOM 1494 O O . GLY A 1 198 ? 29.129 -2.945 -20.194 1.00 82.12 198 GLY A O 1
ATOM 1495 N N . THR A 1 199 ? 28.585 -4.886 -21.135 1.00 89.56 199 THR A N 1
ATOM 1496 C CA . THR A 1 199 ? 27.144 -4.581 -21.209 1.00 89.56 199 THR A CA 1
ATOM 1497 C C . THR A 1 199 ? 26.366 -4.904 -19.932 1.00 89.56 199 THR A C 1
ATOM 1499 O O . THR A 1 199 ? 25.136 -4.847 -19.941 1.00 89.56 199 THR A O 1
ATOM 1502 N N . LEU A 1 200 ? 27.037 -5.251 -18.826 1.00 90.31 200 LEU A N 1
ATOM 1503 C CA . LEU A 1 200 ? 26.376 -5.724 -17.604 1.00 90.31 200 LEU A CA 1
ATOM 1504 C C . LEU A 1 200 ? 25.458 -4.667 -16.972 1.00 90.31 200 LEU A C 1
ATOM 1506 O O . LEU A 1 200 ? 24.289 -4.964 -16.726 1.00 90.31 200 LEU A O 1
ATOM 1510 N N . LEU A 1 201 ? 25.967 -3.461 -16.695 1.00 92.38 201 LEU A N 1
ATOM 1511 C CA . LEU A 1 201 ? 25.183 -2.411 -16.032 1.00 92.38 201 LEU A CA 1
ATOM 1512 C C . LEU A 1 201 ? 24.040 -1.895 -16.923 1.00 92.38 201 LEU A C 1
ATOM 1514 O O . LEU A 1 201 ? 22.900 -1.902 -16.445 1.00 92.38 201 LEU A O 1
ATOM 1518 N N . PRO A 1 202 ? 24.255 -1.619 -18.226 1.00 92.81 202 PRO A N 1
ATOM 1519 C CA . PRO A 1 202 ? 23.152 -1.224 -19.100 1.00 92.81 202 PRO A CA 1
ATOM 1520 C C . PRO A 1 202 ? 22.112 -2.344 -19.270 1.00 92.81 202 PRO A C 1
ATOM 1522 O O . PRO A 1 202 ? 20.907 -2.094 -19.300 1.00 92.81 202 PRO A O 1
ATOM 1525 N N . SER A 1 203 ? 22.543 -3.614 -19.279 1.00 94.50 203 SER A N 1
ATOM 1526 C CA . SER A 1 203 ? 21.617 -4.758 -19.251 1.00 94.50 203 SER A CA 1
ATOM 1527 C C . SER A 1 203 ? 20.783 -4.783 -17.971 1.00 94.50 203 SER A C 1
ATOM 1529 O O . SER A 1 203 ? 19.588 -5.078 -18.031 1.00 94.50 203 SER A O 1
ATOM 1531 N N . LEU A 1 204 ? 21.361 -4.452 -16.811 1.00 95.56 204 LEU A N 1
ATOM 1532 C CA . LEU A 1 204 ? 20.605 -4.323 -15.562 1.00 95.56 204 LEU A CA 1
ATOM 1533 C C . LEU A 1 204 ? 19.605 -3.167 -15.627 1.00 95.56 204 LEU A C 1
ATOM 1535 O O . LEU A 1 204 ? 18.445 -3.385 -15.272 1.00 95.56 204 LEU A O 1
ATOM 1539 N N . HIS A 1 205 ? 20.009 -1.994 -16.122 1.00 96.19 205 HIS A N 1
ATOM 1540 C CA . HIS A 1 205 ? 19.116 -0.849 -16.316 1.00 96.19 205 HIS A CA 1
ATOM 1541 C C . HIS A 1 205 ? 17.887 -1.250 -17.144 1.00 96.19 205 HIS A C 1
ATOM 1543 O O . HIS A 1 205 ? 16.749 -1.164 -16.669 1.00 96.19 205 HIS A O 1
ATOM 1549 N N . VAL A 1 206 ? 18.111 -1.789 -18.348 1.00 96.44 206 VAL A N 1
ATOM 1550 C CA . VAL A 1 206 ? 17.036 -2.202 -19.264 1.00 96.44 206 VAL A CA 1
ATOM 1551 C C . VAL A 1 206 ? 16.160 -3.290 -18.637 1.00 96.44 206 VAL A C 1
ATOM 1553 O O . VAL A 1 206 ? 14.931 -3.220 -18.695 1.00 96.44 206 VAL A O 1
ATOM 1556 N N . SER A 1 207 ? 16.763 -4.283 -17.984 1.00 97.81 207 SER A N 1
ATOM 1557 C CA . SER A 1 207 ? 16.032 -5.381 -17.338 1.00 97.81 207 SER A CA 1
ATOM 1558 C C . SER A 1 207 ? 15.112 -4.896 -16.219 1.00 97.81 207 SER A C 1
ATOM 1560 O O . SER A 1 207 ? 13.957 -5.323 -16.127 1.00 97.81 207 SER A O 1
ATOM 1562 N N . ILE A 1 208 ? 15.607 -3.996 -15.367 1.00 98.25 208 ILE A N 1
ATOM 1563 C CA . ILE A 1 208 ? 14.820 -3.407 -14.283 1.00 98.25 208 ILE A CA 1
ATOM 1564 C C . ILE A 1 208 ? 13.715 -2.514 -14.871 1.00 98.25 208 ILE A C 1
ATOM 1566 O O . ILE A 1 208 ? 12.576 -2.588 -14.405 1.00 98.25 208 ILE A O 1
ATOM 1570 N N . GLY A 1 209 ? 14.001 -1.753 -15.934 1.00 98.00 209 GLY A N 1
ATOM 1571 C CA . GLY A 1 209 ? 13.013 -0.958 -16.676 1.00 98.00 209 GLY A CA 1
ATOM 1572 C C . GLY A 1 209 ? 11.855 -1.801 -17.216 1.00 98.00 209 GLY A C 1
ATOM 1573 O O . GLY A 1 209 ? 10.684 -1.488 -16.979 1.00 98.00 209 GLY A O 1
ATOM 1574 N N . ILE A 1 210 ? 12.161 -2.932 -17.857 1.00 98.00 210 ILE A N 1
ATOM 1575 C CA . ILE A 1 210 ? 11.153 -3.889 -18.338 1.00 98.00 210 ILE A CA 1
ATOM 1576 C C . ILE A 1 210 ? 10.368 -4.511 -17.175 1.00 98.00 210 ILE A C 1
ATOM 1578 O O . ILE A 1 210 ? 9.143 -4.645 -17.264 1.00 98.00 210 ILE A O 1
ATOM 1582 N N . ALA A 1 211 ? 11.026 -4.852 -16.064 1.00 98.25 211 ALA A N 1
ATOM 1583 C CA . ALA A 1 211 ? 10.338 -5.362 -14.878 1.00 98.25 211 ALA A CA 1
ATOM 1584 C C . ALA A 1 211 ? 9.337 -4.335 -14.321 1.00 98.25 211 ALA A C 1
ATOM 1586 O O . ALA A 1 211 ? 8.190 -4.690 -14.036 1.00 98.25 211 ALA A O 1
ATOM 1587 N N . VAL A 1 212 ? 9.728 -3.061 -14.220 1.00 98.38 212 VAL A N 1
ATOM 1588 C CA . VAL A 1 212 ? 8.834 -1.965 -13.815 1.00 98.38 212 VAL A CA 1
ATOM 1589 C C . VAL A 1 212 ? 7.656 -1.833 -14.775 1.00 98.38 212 VAL A C 1
ATOM 1591 O O . VAL A 1 212 ? 6.522 -1.748 -14.299 1.00 98.38 212 VAL A O 1
ATOM 1594 N N . LEU A 1 213 ? 7.881 -1.865 -16.092 1.00 97.94 213 LEU A N 1
ATOM 1595 C CA . LEU A 1 213 ? 6.816 -1.779 -17.096 1.00 97.94 213 LEU A CA 1
ATOM 1596 C C . LEU A 1 213 ? 5.783 -2.900 -16.915 1.00 97.94 213 LEU A C 1
ATOM 1598 O O . LEU A 1 213 ? 4.589 -2.634 -16.751 1.00 97.94 213 LEU A O 1
ATOM 1602 N N . VAL A 1 214 ? 6.241 -4.155 -16.884 1.00 98.00 214 VAL A N 1
ATOM 1603 C CA . VAL A 1 214 ? 5.370 -5.336 -16.761 1.00 98.00 214 VAL A CA 1
ATOM 1604 C C . VAL A 1 214 ? 4.600 -5.315 -15.441 1.00 98.00 214 VAL A C 1
ATOM 1606 O O . VAL A 1 214 ? 3.377 -5.488 -15.428 1.00 98.00 214 VAL A O 1
ATOM 1609 N N . LEU A 1 215 ? 5.286 -5.054 -14.325 1.00 98.19 215 LEU A N 1
ATOM 1610 C CA . LEU A 1 215 ? 4.650 -4.981 -13.010 1.0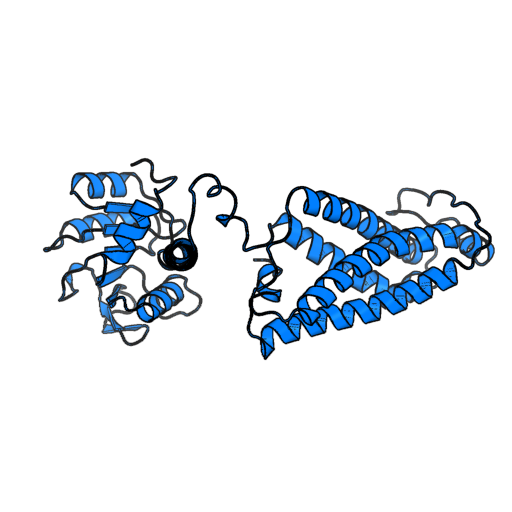0 98.19 215 LEU A CA 1
ATOM 1611 C C . LEU A 1 215 ? 3.669 -3.808 -12.914 1.00 98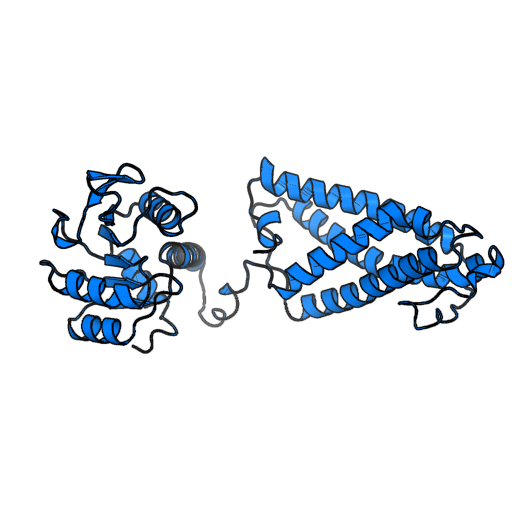.19 215 LEU A C 1
ATOM 1613 O O . LEU A 1 215 ? 2.643 -3.934 -12.246 1.00 98.19 215 LEU A O 1
ATOM 1617 N N . SER A 1 216 ? 3.934 -2.690 -13.590 1.00 97.06 216 SER A N 1
ATOM 1618 C CA . SER A 1 216 ? 3.044 -1.523 -13.608 1.00 97.06 216 SER A CA 1
ATOM 1619 C C . SER A 1 216 ? 1.782 -1.772 -14.422 1.00 97.06 216 SER A C 1
ATOM 1621 O O . SER A 1 216 ? 0.695 -1.412 -13.964 1.00 97.06 216 SER A O 1
ATOM 1623 N N . VAL A 1 217 ? 1.889 -2.447 -15.572 1.00 95.81 217 VAL A N 1
ATOM 1624 C CA . VAL A 1 217 ? 0.721 -2.915 -16.336 1.00 95.81 217 VAL A CA 1
ATOM 1625 C C . VAL A 1 217 ? -0.093 -3.887 -15.490 1.00 95.81 217 VAL A C 1
ATOM 1627 O O . VAL A 1 217 ? -1.300 -3.701 -15.336 1.00 95.81 217 VAL A O 1
ATOM 1630 N N . PHE A 1 218 ? 0.553 -4.871 -14.860 1.00 96.44 218 PHE A N 1
ATOM 1631 C CA . PHE A 1 218 ? -0.136 -5.805 -13.973 1.00 96.44 218 PHE A CA 1
ATOM 1632 C C . PHE A 1 218 ? -0.808 -5.091 -12.793 1.00 96.44 218 PHE A C 1
ATOM 1634 O O . PHE A 1 218 ? -1.963 -5.369 -12.484 1.00 96.44 218 PHE A O 1
ATOM 1641 N N . ARG A 1 219 ? -0.144 -4.110 -12.174 1.00 94.06 219 ARG A N 1
ATOM 1642 C CA . A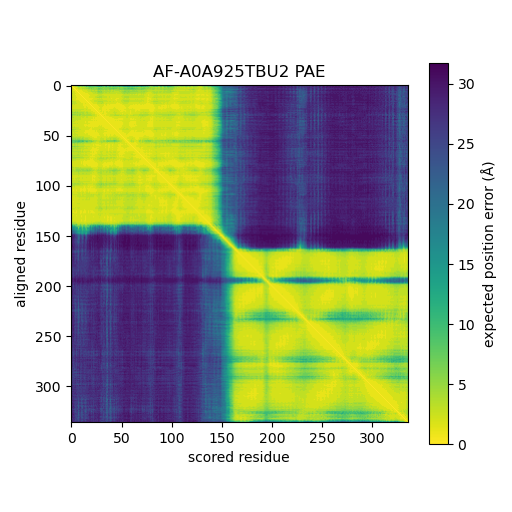RG A 1 219 ? -0.712 -3.284 -11.099 1.00 94.06 219 ARG A CA 1
ATOM 1643 C C . ARG A 1 219 ? -1.909 -2.463 -11.570 1.00 94.06 219 ARG A C 1
ATOM 1645 O O . ARG A 1 219 ? -2.879 -2.338 -10.824 1.00 94.06 219 ARG A O 1
ATOM 1652 N N . LEU A 1 220 ? -1.863 -1.914 -12.781 1.00 92.88 220 LEU A N 1
ATOM 1653 C CA . LEU A 1 220 ? -2.975 -1.170 -13.367 1.00 92.88 220 LEU A CA 1
ATOM 1654 C C . LEU A 1 220 ? -4.175 -2.090 -13.627 1.00 92.88 220 LEU A C 1
ATOM 1656 O O . LEU A 1 220 ? -5.289 -1.760 -13.225 1.00 92.88 220 LEU A O 1
ATOM 1660 N N . LEU A 1 221 ? -3.944 -3.269 -14.211 1.00 91.00 221 LEU A N 1
ATOM 1661 C CA . LEU A 1 221 ? -4.968 -4.304 -14.395 1.00 91.00 221 LEU A CA 1
ATOM 1662 C C . LEU A 1 221 ? -5.550 -4.761 -13.052 1.00 91.00 221 LEU A C 1
ATOM 1664 O O . LEU A 1 221 ? -6.769 -4.815 -12.887 1.00 91.00 221 LEU A O 1
ATOM 1668 N N . TRP A 1 222 ? -4.691 -5.001 -12.058 1.00 90.06 222 TRP A N 1
ATOM 1669 C CA . TRP A 1 222 ? -5.106 -5.365 -10.707 1.00 90.06 222 TRP A CA 1
ATOM 1670 C C . TRP A 1 222 ? -5.990 -4.291 -10.082 1.00 90.06 222 TRP A C 1
ATOM 1672 O O . TRP A 1 222 ? -6.992 -4.622 -9.461 1.00 90.06 222 TRP A O 1
ATOM 1682 N N . ARG A 1 223 ? -5.675 -3.009 -10.294 1.00 88.62 223 ARG A N 1
ATOM 1683 C CA . ARG A 1 223 ? -6.465 -1.875 -9.798 1.00 88.62 223 ARG A CA 1
ATOM 1684 C C . ARG A 1 223 ? -7.875 -1.813 -10.399 1.00 88.62 223 ARG A C 1
ATOM 1686 O O . ARG A 1 223 ? -8.774 -1.302 -9.735 1.00 88.62 223 ARG A O 1
ATOM 1693 N N . PHE A 1 224 ? -8.086 -2.309 -11.620 1.00 83.25 224 PHE A N 1
ATOM 1694 C CA . PHE A 1 224 ? -9.429 -2.401 -12.210 1.00 83.25 224 PHE A CA 1
ATOM 1695 C C . PHE A 1 224 ? -10.272 -3.504 -11.566 1.00 83.25 224 PHE A C 1
ATOM 1697 O O . PHE A 1 224 ? -11.471 -3.320 -11.372 1.00 83.25 224 PHE A O 1
ATOM 1704 N N . VAL A 1 225 ? -9.644 -4.627 -11.211 1.00 81.44 225 VAL A N 1
ATOM 1705 C CA . VAL A 1 225 ? -10.314 -5.765 -10.559 1.00 81.44 225 VAL A CA 1
ATOM 1706 C C . VAL A 1 225 ? -10.464 -5.542 -9.048 1.00 81.44 225 VAL A C 1
ATOM 1708 O O . VAL A 1 225 ? -11.450 -5.964 -8.451 1.00 81.44 225 VAL A O 1
ATOM 1711 N N . ASN A 1 226 ? -9.517 -4.830 -8.438 1.00 81.12 226 ASN A N 1
ATOM 1712 C CA . ASN A 1 226 ? -9.443 -4.518 -7.013 1.00 81.12 226 ASN A CA 1
ATOM 1713 C C . ASN A 1 226 ? -9.276 -2.997 -6.838 1.00 81.12 226 ASN A C 1
ATOM 1715 O O . ASN A 1 226 ? -8.152 -2.499 -6.692 1.00 81.12 226 ASN A O 1
ATOM 1719 N N . PRO A 1 227 ? -10.383 -2.230 -6.892 1.00 77.38 227 PRO A N 1
ATOM 1720 C CA . PRO A 1 227 ? -10.340 -0.780 -6.776 1.00 77.38 227 PRO A CA 1
ATOM 1721 C C . PRO A 1 227 ? -9.698 -0.323 -5.460 1.00 77.38 227 PRO A C 1
ATOM 1723 O O . PRO A 1 227 ? -9.929 -0.931 -4.412 1.00 77.38 227 PRO A O 1
ATOM 1726 N N . PRO A 1 228 ? -8.916 0.773 -5.479 1.00 78.56 228 PRO A N 1
ATOM 1727 C CA . PRO A 1 228 ? -8.284 1.277 -4.274 1.00 78.56 228 PRO A CA 1
ATOM 1728 C C . PRO A 1 228 ? -9.348 1.791 -3.292 1.00 78.56 228 PRO A C 1
ATOM 1730 O O . PRO A 1 228 ? -10.381 2.319 -3.722 1.00 78.56 228 PRO A O 1
ATOM 1733 N N . PRO A 1 229 ? -9.091 1.704 -1.977 1.00 77.94 229 PRO A N 1
ATOM 1734 C CA . PRO A 1 229 ? -9.996 2.245 -0.976 1.00 77.94 229 PRO A CA 1
ATOM 1735 C C . PRO A 1 229 ? -10.198 3.759 -1.178 1.00 77.94 229 PRO A C 1
ATOM 1737 O O . PRO A 1 229 ? -9.277 4.453 -1.627 1.00 77.94 229 PRO A O 1
ATOM 1740 N N . PRO A 1 230 ? -11.376 4.304 -0.828 1.00 77.94 230 PRO A N 1
ATOM 1741 C CA . PRO A 1 230 ? -11.654 5.725 -0.967 1.00 77.94 230 PRO A CA 1
ATOM 1742 C C . PRO A 1 230 ? -10.682 6.578 -0.141 1.00 77.94 230 PRO A C 1
ATOM 1744 O O . PRO A 1 230 ? -10.230 6.203 0.951 1.00 77.94 230 PRO A O 1
ATOM 1747 N N . LEU A 1 231 ? -10.372 7.761 -0.678 1.00 79.81 231 LEU A N 1
ATOM 1748 C CA . LEU A 1 231 ? -9.553 8.756 0.011 1.00 79.81 231 LEU A CA 1
ATOM 1749 C C . LEU A 1 231 ? -10.242 9.204 1.314 1.00 79.81 231 LEU A C 1
ATOM 1751 O O . LEU A 1 231 ? -11.473 9.294 1.333 1.00 79.81 231 LEU A O 1
ATOM 1755 N N . PRO A 1 232 ? -9.480 9.503 2.386 1.00 77.50 232 PRO A N 1
ATOM 1756 C CA . PRO A 1 232 ? -10.037 9.995 3.642 1.00 77.50 232 PRO A CA 1
ATOM 1757 C C . PRO A 1 232 ? -11.013 11.166 3.433 1.00 77.50 232 PRO A C 1
ATOM 1759 O O . PRO A 1 232 ? -10.707 12.099 2.676 1.00 77.50 232 PRO A O 1
ATOM 1762 N N . PRO A 1 233 ? -12.197 11.139 4.071 1.00 71.38 233 PRO A N 1
ATOM 1763 C CA . PRO A 1 233 ? -13.190 12.192 3.908 1.00 71.38 233 PRO A CA 1
ATOM 1764 C C . PRO A 1 233 ? -12.666 13.544 4.401 1.00 71.38 233 PRO A C 1
ATOM 1766 O O . PRO A 1 233 ? -13.023 14.554 3.795 1.00 71.38 233 PRO A O 1
ATOM 1769 N N . GLU A 1 234 ? -11.771 13.552 5.397 1.00 76.75 234 GLU A N 1
ATOM 1770 C CA . GLU A 1 234 ? -11.190 14.759 5.995 1.00 76.75 234 GLU A CA 1
ATOM 1771 C C . GLU A 1 234 ? -10.212 15.506 5.071 1.00 76.75 234 GLU A C 1
ATOM 1773 O O . GLU A 1 234 ? -9.902 16.667 5.331 1.00 76.75 234 GLU A O 1
ATOM 1778 N N . MET A 1 235 ? -9.734 14.880 3.986 1.00 83.88 235 MET A N 1
ATOM 1779 C CA . MET A 1 235 ? -8.862 15.552 3.017 1.00 83.88 235 MET A CA 1
ATOM 1780 C C . MET A 1 235 ? -9.601 16.672 2.276 1.00 83.88 235 MET A C 1
ATOM 1782 O O . MET A 1 235 ? -10.731 16.493 1.793 1.00 83.88 235 MET A O 1
ATOM 1786 N N . SER A 1 236 ? -8.907 17.792 2.089 1.00 91.00 236 SER A N 1
ATOM 1787 C CA . SER A 1 236 ? -9.377 18.901 1.259 1.00 91.00 236 SER A CA 1
ATOM 1788 C C . SER A 1 236 ? -9.552 18.478 -0.207 1.00 91.00 236 SER A C 1
ATOM 1790 O O . SER A 1 236 ? -8.959 17.505 -0.685 1.00 91.00 236 SER A O 1
ATOM 1792 N N . ALA A 1 237 ? -10.368 19.220 -0.960 1.00 91.12 237 ALA A N 1
ATOM 1793 C CA . ALA A 1 237 ? -10.572 18.952 -2.385 1.00 91.12 237 ALA A CA 1
ATOM 1794 C C . ALA A 1 237 ? -9.258 19.037 -3.187 1.00 91.12 237 ALA A C 1
ATOM 1796 O O . ALA A 1 237 ? -9.029 18.216 -4.076 1.00 91.12 237 ALA A O 1
ATOM 1797 N N . LEU A 1 238 ? -8.376 19.975 -2.821 1.00 92.19 238 LEU A N 1
ATOM 1798 C CA . LEU A 1 238 ? -7.065 20.147 -3.442 1.00 92.19 238 LEU A CA 1
ATOM 1799 C C . LEU A 1 238 ? -6.153 18.939 -3.189 1.00 92.19 238 LEU A C 1
ATOM 1801 O O . LEU A 1 238 ? -5.554 18.434 -4.132 1.00 92.19 238 LEU A O 1
ATOM 1805 N N . GLU A 1 239 ? -6.098 18.417 -1.960 1.00 91.19 239 GLU A N 1
ATOM 1806 C CA . GLU A 1 239 ? -5.318 17.209 -1.641 1.00 91.19 239 GLU A CA 1
ATOM 1807 C C . GLU A 1 239 ? -5.843 15.979 -2.393 1.00 91.19 239 GLU A C 1
ATOM 1809 O O . GLU A 1 239 ? -5.061 15.189 -2.926 1.00 91.19 239 GLU A O 1
ATOM 1814 N N . LYS A 1 240 ? -7.170 15.834 -2.509 1.00 89.19 240 LYS A N 1
ATOM 1815 C CA . LYS A 1 240 ? -7.789 14.745 -3.284 1.00 89.19 240 LYS A CA 1
ATOM 1816 C C . LYS A 1 240 ? -7.451 14.848 -4.772 1.00 89.19 240 LYS A C 1
ATOM 1818 O O . LYS A 1 240 ? -7.160 13.831 -5.403 1.00 89.19 240 LYS A O 1
ATOM 1823 N N . MET A 1 241 ? -7.487 16.057 -5.332 1.00 94.19 241 MET A N 1
ATOM 1824 C CA . MET A 1 241 ? -7.107 16.314 -6.721 1.00 94.19 241 MET A CA 1
ATOM 1825 C C . MET A 1 241 ? -5.619 16.030 -6.948 1.00 94.19 241 MET A C 1
ATOM 1827 O O . MET A 1 241 ? -5.285 15.274 -7.856 1.00 94.19 241 MET A O 1
ATOM 1831 N N . ALA A 1 242 ? -4.747 16.555 -6.086 1.00 93.12 242 ALA A N 1
ATOM 1832 C CA . ALA A 1 242 ? -3.304 16.349 -6.153 1.00 93.12 242 ALA A CA 1
ATOM 1833 C C . ALA A 1 242 ? -2.934 14.864 -6.041 1.00 93.12 242 ALA A C 1
ATOM 1835 O O . ALA A 1 242 ? -2.135 14.368 -6.828 1.00 93.12 242 ALA A O 1
ATOM 1836 N N . SER A 1 243 ? -3.574 14.120 -5.132 1.00 92.25 243 SER A N 1
ATOM 1837 C CA . SER A 1 243 ? -3.377 12.674 -5.007 1.00 92.25 243 SER A CA 1
ATOM 1838 C C . SER A 1 243 ? -3.758 11.933 -6.291 1.00 92.25 243 SER A C 1
ATOM 1840 O O . SER A 1 243 ? -3.003 11.085 -6.766 1.00 92.25 243 SER A O 1
ATOM 1842 N N . LYS A 1 244 ? -4.912 12.245 -6.896 1.00 92.56 244 LYS A N 1
ATOM 1843 C CA . LYS A 1 244 ? -5.328 11.628 -8.167 1.00 92.56 244 LYS A CA 1
ATOM 1844 C C . LYS A 1 244 ? -4.363 11.971 -9.301 1.00 92.56 244 LYS A C 1
ATOM 1846 O O . LYS A 1 244 ? -3.959 11.062 -10.020 1.00 92.56 244 LYS A O 1
ATOM 1851 N N . ALA A 1 245 ? -3.977 13.240 -9.418 1.00 95.56 245 ALA A N 1
ATOM 1852 C CA . ALA A 1 245 ? -3.025 13.702 -10.420 1.00 95.56 245 ALA A CA 1
ATOM 1853 C C . ALA A 1 245 ? -1.681 12.980 -10.272 1.00 95.56 245 ALA A C 1
ATOM 1855 O O . ALA A 1 245 ? -1.215 12.384 -11.236 1.00 95.56 245 ALA A O 1
ATOM 1856 N N . ALA A 1 246 ? -1.117 12.924 -9.062 1.00 95.62 246 ALA A N 1
ATOM 1857 C CA . ALA A 1 246 ? 0.137 12.222 -8.798 1.00 95.62 246 ALA A CA 1
ATOM 1858 C C . ALA A 1 246 ? 0.072 10.748 -9.225 1.00 95.62 246 ALA A C 1
ATOM 1860 O O . ALA A 1 246 ? 0.978 10.266 -9.893 1.00 95.62 246 ALA A O 1
ATOM 1861 N N . HIS A 1 247 ? -1.017 10.032 -8.915 1.00 94.38 247 HIS A N 1
ATOM 1862 C CA . HIS A 1 247 ? -1.174 8.646 -9.369 1.00 94.38 247 HIS A CA 1
ATOM 1863 C C . HIS A 1 247 ? -1.230 8.518 -10.896 1.00 94.38 247 HIS A C 1
ATOM 1865 O O . HIS A 1 247 ? -0.653 7.576 -11.431 1.00 94.38 247 HIS A O 1
ATOM 1871 N N . VAL A 1 248 ? -1.926 9.425 -11.588 1.00 96.19 248 VAL A N 1
ATOM 1872 C CA . VAL A 1 248 ? -1.975 9.434 -13.059 1.00 96.19 248 VAL A CA 1
ATOM 1873 C C . VAL A 1 248 ? -0.583 9.687 -13.629 1.00 96.19 248 VAL A C 1
ATOM 1875 O O . VAL A 1 248 ? -0.129 8.905 -14.457 1.00 96.19 248 VAL A O 1
ATOM 1878 N N . PHE A 1 249 ? 0.122 10.707 -13.138 1.00 97.56 249 PHE A N 1
ATOM 1879 C CA . PHE A 1 249 ? 1.480 11.018 -13.582 1.00 97.56 249 PHE A CA 1
ATOM 1880 C C . PHE A 1 249 ? 2.457 9.873 -13.316 1.00 97.56 249 PHE A C 1
ATOM 1882 O O . PHE A 1 249 ? 3.227 9.536 -14.205 1.00 97.56 249 PHE A O 1
ATOM 1889 N N . PHE A 1 250 ? 2.383 9.198 -12.165 1.00 97.88 250 PHE A N 1
ATOM 1890 C CA . PHE A 1 250 ? 3.194 8.000 -11.945 1.00 97.88 250 PHE A CA 1
ATOM 1891 C C . PHE A 1 250 ? 2.903 6.906 -12.969 1.00 97.88 250 PHE A C 1
ATOM 1893 O O . PHE A 1 250 ? 3.842 6.279 -13.431 1.00 97.88 250 PHE A O 1
ATOM 1900 N N . TYR A 1 251 ? 1.645 6.653 -13.347 1.00 96.69 251 TYR A N 1
ATOM 1901 C CA . TYR A 1 251 ? 1.364 5.664 -14.396 1.00 96.69 251 TYR A CA 1
ATOM 1902 C C . TYR A 1 251 ? 1.896 6.094 -15.761 1.00 96.69 251 TYR A C 1
ATOM 1904 O O . TYR A 1 251 ? 2.445 5.258 -16.473 1.00 96.69 251 TYR A O 1
ATOM 1912 N N . VAL A 1 252 ? 1.775 7.380 -16.102 1.00 97.62 252 VAL A N 1
ATOM 1913 C CA . VAL A 1 252 ? 2.373 7.936 -17.322 1.00 97.62 252 VAL A CA 1
ATOM 1914 C C . VAL A 1 252 ? 3.884 7.726 -17.316 1.00 97.62 252 VAL A C 1
ATOM 1916 O O . VAL A 1 252 ? 4.415 7.269 -18.315 1.00 97.62 252 VAL A O 1
ATOM 1919 N N . LEU A 1 253 ? 4.566 7.970 -16.196 1.00 97.12 253 LEU A N 1
ATOM 1920 C CA . LEU A 1 253 ? 6.016 7.804 -16.087 1.00 97.12 253 LEU A CA 1
ATOM 1921 C C . LEU A 1 253 ? 6.448 6.333 -16.058 1.00 97.12 253 LEU A C 1
ATOM 1923 O O . LEU A 1 253 ? 7.324 5.947 -16.816 1.00 97.12 253 LEU A O 1
ATOM 1927 N N . MET A 1 254 ? 5.816 5.485 -15.245 1.00 97.25 254 MET A N 1
ATOM 1928 C CA . MET A 1 254 ? 6.174 4.062 -15.119 1.00 97.25 254 MET A CA 1
ATOM 1929 C C . MET A 1 254 ? 5.974 3.270 -16.421 1.00 97.25 254 MET A C 1
ATOM 1931 O O . MET A 1 254 ? 6.585 2.220 -16.592 1.00 97.25 254 MET A O 1
ATOM 1935 N N . ILE A 1 255 ? 5.094 3.736 -17.312 1.00 96.44 255 ILE A N 1
ATOM 1936 C CA . ILE A 1 255 ? 4.881 3.139 -18.637 1.00 96.44 255 ILE A CA 1
ATOM 1937 C C . ILE A 1 255 ? 5.689 3.893 -19.697 1.00 96.44 255 ILE A C 1
ATOM 1939 O O . ILE A 1 255 ? 6.344 3.274 -20.528 1.00 96.44 255 ILE A O 1
ATOM 1943 N N . GLY A 1 256 ? 5.646 5.222 -19.663 1.00 97.50 256 GLY A N 1
ATOM 1944 C CA . GLY A 1 256 ? 6.266 6.093 -20.652 1.00 97.50 256 GLY A CA 1
ATOM 1945 C C . GLY A 1 256 ? 7.787 6.050 -20.626 1.00 97.50 256 GLY A C 1
ATOM 1946 O O . GLY A 1 256 ? 8.370 5.971 -21.695 1.00 97.50 256 GLY A O 1
ATOM 1947 N N . LEU A 1 257 ? 8.424 6.027 -19.449 1.00 97.38 257 LEU A N 1
ATOM 1948 C CA . LEU A 1 257 ? 9.887 6.009 -19.346 1.00 97.38 257 LEU A CA 1
ATOM 1949 C C . LEU A 1 257 ? 10.507 4.738 -19.936 1.00 97.38 257 LEU A C 1
ATOM 1951 O O . LEU A 1 257 ? 11.355 4.866 -20.814 1.00 97.38 257 LEU A O 1
ATOM 1955 N N . PRO A 1 258 ? 10.086 3.510 -19.570 1.00 97.44 258 PRO A N 1
ATOM 1956 C CA . PRO A 1 258 ? 10.637 2.315 -20.210 1.00 97.44 258 PRO A CA 1
ATOM 1957 C C . PRO A 1 258 ? 10.427 2.294 -21.731 1.00 97.44 258 PRO A C 1
ATOM 1959 O O . PRO A 1 258 ? 11.285 1.812 -22.464 1.00 97.44 258 PRO A O 1
ATOM 1962 N N . LEU A 1 259 ? 9.301 2.831 -22.214 1.00 97.31 259 LEU A N 1
ATOM 1963 C CA . LEU A 1 259 ? 9.032 2.930 -23.648 1.00 97.31 259 LEU A CA 1
ATOM 1964 C C . LEU A 1 259 ? 9.889 3.997 -24.332 1.00 97.31 259 LEU A C 1
ATOM 1966 O O . LEU A 1 259 ? 10.370 3.743 -25.429 1.00 97.31 259 LEU A O 1
ATOM 1970 N N . SER A 1 260 ? 10.100 5.160 -23.711 1.00 97.25 260 SER A N 1
ATOM 1971 C CA . SER A 1 260 ? 10.964 6.198 -24.276 1.00 97.25 260 SER A CA 1
ATOM 1972 C C . SER A 1 260 ? 12.421 5.750 -24.302 1.00 97.25 260 SER A C 1
ATOM 1974 O O . SER A 1 260 ? 13.073 5.956 -25.314 1.00 97.25 260 SER A O 1
ATOM 1976 N N . GLY A 1 261 ? 12.898 5.036 -23.276 1.00 95.69 261 GLY A N 1
ATOM 1977 C CA . GLY A 1 261 ? 14.246 4.455 -23.271 1.00 95.69 261 GLY A CA 1
ATOM 1978 C C . GLY A 1 261 ? 14.418 3.383 -24.352 1.00 95.69 261 GLY A C 1
ATOM 1979 O O . GLY A 1 261 ? 15.429 3.342 -25.044 1.00 95.69 261 GLY A O 1
ATOM 1980 N N . TRP A 1 262 ? 13.390 2.556 -24.582 1.00 96.31 262 TRP A N 1
ATOM 1981 C CA . TRP A 1 262 ? 13.386 1.628 -25.717 1.00 96.31 262 TRP A CA 1
ATOM 1982 C C . TRP A 1 262 ? 13.402 2.355 -27.072 1.00 96.31 262 TRP A C 1
ATOM 1984 O O . TRP A 1 262 ? 14.091 1.917 -27.986 1.00 96.31 262 TRP A O 1
ATOM 1994 N N . LEU A 1 263 ? 12.686 3.475 -27.207 1.00 96.94 263 LEU A N 1
ATOM 1995 C CA . LEU A 1 263 ? 12.670 4.287 -28.430 1.00 96.94 263 LEU A CA 1
ATOM 1996 C C . LEU A 1 263 ? 13.947 5.120 -28.633 1.00 96.94 263 LEU A C 1
ATOM 1998 O O . LEU A 1 263 ? 14.248 5.453 -29.772 1.00 96.94 263 LEU A O 1
ATOM 2002 N N . ALA A 1 264 ? 14.695 5.426 -27.569 1.00 94.62 264 ALA A N 1
ATOM 2003 C CA . ALA A 1 264 ? 16.017 6.061 -27.620 1.00 94.62 264 ALA A CA 1
ATOM 2004 C C . ALA A 1 264 ? 17.134 5.072 -28.000 1.00 94.62 264 ALA A C 1
ATOM 2006 O O . ALA A 1 264 ? 18.221 5.461 -28.415 1.00 94.62 264 ALA A O 1
ATOM 2007 N N . PHE A 1 265 ? 16.861 3.769 -27.898 1.00 92.25 265 PHE A N 1
ATOM 2008 C CA . PHE A 1 265 ? 17.853 2.717 -28.099 1.00 92.25 265 PHE A CA 1
ATOM 2009 C C . PHE A 1 265 ? 18.550 2.725 -29.477 1.00 92.25 265 PHE A C 1
ATOM 2011 O O . PHE A 1 265 ? 19.743 2.434 -29.518 1.00 92.25 265 PHE A O 1
ATOM 2018 N N . PRO A 1 266 ? 17.886 3.045 -30.610 1.00 92.06 266 PRO A N 1
ATOM 2019 C CA . PRO A 1 266 ? 18.562 3.147 -31.905 1.00 92.06 266 PRO A CA 1
ATOM 2020 C C . PRO A 1 266 ? 19.642 4.236 -31.951 1.00 92.06 266 PRO A C 1
ATOM 2022 O O . PRO A 1 266 ? 20.714 3.987 -32.497 1.00 92.06 266 PRO A O 1
ATOM 2025 N N . GLU A 1 267 ? 19.367 5.406 -31.367 1.00 90.50 267 GLU A N 1
ATOM 2026 C CA . GLU A 1 267 ? 20.309 6.530 -31.259 1.00 90.50 267 GLU A CA 1
ATOM 2027 C C . GLU A 1 267 ? 21.483 6.141 -30.352 1.00 90.50 267 GLU A C 1
ATOM 2029 O O . GLU A 1 267 ? 22.632 6.152 -30.791 1.00 90.50 267 GLU A O 1
ATOM 2034 N N . PHE A 1 268 ? 21.180 5.612 -29.162 1.00 88.94 268 PHE A N 1
ATOM 2035 C CA . PHE A 1 268 ? 22.174 5.116 -28.207 1.00 88.94 268 PHE A CA 1
ATOM 2036 C C . PHE A 1 268 ? 23.130 4.067 -28.806 1.00 88.94 268 PHE A C 1
ATOM 2038 O O . PHE A 1 268 ? 24.345 4.163 -28.661 1.00 88.94 268 PHE A O 1
ATOM 2045 N N . LEU A 1 269 ? 22.605 3.065 -29.524 1.00 88.38 269 LEU A N 1
ATOM 2046 C CA . LEU A 1 269 ? 23.436 2.044 -30.178 1.00 88.38 269 LEU A CA 1
ATOM 2047 C C . LEU A 1 269 ? 24.302 2.615 -31.311 1.00 88.38 269 LEU A C 1
ATOM 2049 O O . LEU A 1 269 ? 25.310 2.001 -31.668 1.00 88.38 269 LEU A O 1
ATOM 2053 N N . SER A 1 270 ? 23.891 3.731 -31.918 1.00 88.12 270 SER A N 1
ATOM 2054 C CA . SER A 1 270 ? 24.661 4.388 -32.975 1.00 88.12 270 SER A CA 1
ATOM 2055 C C . SER A 1 270 ? 25.855 5.162 -32.416 1.00 88.12 270 SER A C 1
ATOM 2057 O O . SER A 1 270 ? 26.935 5.098 -33.009 1.00 88.12 270 SER A O 1
ATOM 2059 N N . ASP A 1 271 ? 25.676 5.797 -31.256 1.00 86.19 271 ASP A N 1
ATOM 2060 C CA . ASP A 1 271 ? 26.724 6.538 -30.554 1.00 86.19 271 ASP A CA 1
ATOM 2061 C C . ASP A 1 271 ? 27.692 5.600 -29.824 1.00 86.19 271 ASP A C 1
ATOM 2063 O O . ASP A 1 271 ? 28.903 5.823 -29.843 1.00 86.19 271 ASP A O 1
ATOM 2067 N N . GLU A 1 272 ? 27.189 4.483 -29.284 1.00 84.69 272 GLU A N 1
ATOM 2068 C CA . GLU A 1 272 ? 27.975 3.515 -28.507 1.00 84.69 272 GLU A CA 1
ATOM 2069 C C . GLU A 1 272 ? 27.894 2.077 -29.083 1.00 84.69 272 GLU A C 1
ATOM 2071 O O . GLU A 1 272 ? 27.323 1.174 -28.459 1.00 84.69 272 GLU A O 1
ATOM 2076 N N . PRO A 1 273 ? 28.492 1.776 -30.257 1.00 82.56 273 PRO A N 1
ATOM 2077 C CA . PRO A 1 273 ? 28.268 0.512 -30.979 1.00 82.56 273 PRO A CA 1
ATOM 2078 C C . PRO A 1 273 ? 28.662 -0.776 -30.238 1.00 82.56 273 PRO A C 1
ATOM 2080 O O . PRO A 1 273 ? 28.121 -1.849 -30.518 1.00 82.56 273 PRO A O 1
ATOM 2083 N N . TYR A 1 274 ? 29.601 -0.713 -29.289 1.00 80.75 274 TYR A N 1
ATOM 2084 C CA . TYR A 1 274 ? 30.015 -1.880 -28.493 1.00 80.75 274 TYR A CA 1
ATOM 2085 C C . TYR A 1 274 ? 28.937 -2.329 -27.490 1.00 80.75 274 TYR A C 1
ATOM 2087 O O . TYR A 1 274 ? 29.014 -3.435 -26.950 1.00 80.75 274 TYR A O 1
ATOM 2095 N N . THR A 1 275 ? 27.891 -1.525 -27.286 1.00 84.00 275 THR A N 1
ATOM 2096 C CA . THR A 1 275 ? 26.741 -1.856 -26.436 1.00 84.00 275 THR A CA 1
ATOM 2097 C C . THR A 1 275 ? 25.692 -2.731 -27.132 1.00 84.00 275 THR A C 1
ATOM 2099 O O . THR A 1 275 ? 24.719 -3.153 -26.507 1.00 84.00 275 THR A O 1
ATOM 2102 N N . ALA A 1 276 ? 25.913 -3.130 -28.391 1.00 85.00 276 ALA A N 1
ATOM 2103 C CA . ALA A 1 276 ? 25.020 -4.027 -29.137 1.00 85.00 276 ALA A CA 1
ATOM 2104 C C . ALA A 1 276 ? 24.744 -5.382 -28.443 1.00 85.00 276 ALA A C 1
ATOM 2106 O O . ALA A 1 276 ? 23.791 -6.079 -28.790 1.00 85.00 276 ALA A O 1
ATOM 2107 N N . GLY A 1 277 ? 25.564 -5.764 -27.458 1.00 89.44 277 GLY A N 1
ATOM 2108 C CA . GLY A 1 277 ? 25.381 -6.951 -26.619 1.00 89.44 277 GLY A CA 1
ATOM 2109 C C . GLY A 1 277 ? 24.514 -6.750 -25.369 1.00 89.44 277 GLY A C 1
ATOM 2110 O O . GLY A 1 277 ? 24.562 -7.600 -24.477 1.00 89.44 277 GLY A O 1
ATOM 2111 N N . ILE A 1 278 ? 23.784 -5.639 -25.230 1.00 92.81 278 ILE A N 1
ATOM 2112 C CA . ILE A 1 278 ? 22.852 -5.439 -24.111 1.00 92.81 278 ILE A CA 1
ATOM 2113 C C . ILE A 1 278 ? 21.721 -6.467 -24.178 1.00 92.81 278 ILE A C 1
ATOM 2115 O O . ILE A 1 278 ? 21.139 -6.738 -25.232 1.00 92.81 278 ILE A O 1
ATOM 2119 N N . THR A 1 279 ? 21.387 -7.029 -23.020 1.00 95.00 279 THR A N 1
ATOM 2120 C CA . THR A 1 279 ? 20.358 -8.061 -22.900 1.00 95.00 279 THR A CA 1
ATOM 2121 C C . THR A 1 279 ? 19.342 -7.745 -21.812 1.00 95.00 279 THR A C 1
ATOM 2123 O O . THR A 1 279 ? 19.628 -7.118 -20.796 1.00 95.00 279 THR A O 1
ATOM 2126 N N . ILE A 1 280 ? 18.134 -8.256 -22.010 1.00 96.94 280 ILE A N 1
ATOM 2127 C CA . ILE A 1 280 ? 17.065 -8.306 -21.027 1.00 96.94 280 ILE A CA 1
ATOM 2128 C C . ILE A 1 280 ? 17.244 -9.597 -20.216 1.00 96.94 280 ILE A C 1
ATOM 2130 O O . ILE A 1 280 ? 17.243 -10.708 -20.757 1.00 96.94 280 ILE A O 1
ATOM 2134 N N . PHE A 1 281 ? 17.417 -9.439 -18.907 1.00 95.88 281 PHE A N 1
ATOM 2135 C CA . PHE A 1 281 ? 17.667 -10.478 -17.904 1.00 95.88 281 PHE A CA 1
ATOM 2136 C C . PHE A 1 281 ? 18.861 -11.396 -18.213 1.00 95.88 281 PHE A C 1
ATOM 2138 O O . PHE A 1 281 ? 18.874 -12.548 -17.782 1.00 95.88 281 PHE A O 1
ATOM 2145 N N . GLY A 1 282 ? 19.850 -10.919 -18.977 1.00 92.81 282 GLY A N 1
ATOM 2146 C CA . GLY A 1 282 ? 20.992 -11.740 -19.395 1.00 92.81 282 GLY A CA 1
ATOM 2147 C C . GLY A 1 282 ? 20.652 -12.812 -20.438 1.00 92.81 282 GLY A C 1
ATOM 2148 O O . GLY A 1 282 ? 21.492 -13.660 -20.725 1.00 92.81 282 GLY A O 1
ATOM 2149 N N . ALA A 1 283 ? 19.421 -12.826 -20.961 1.00 94.62 283 ALA A N 1
ATOM 2150 C CA . ALA A 1 283 ? 18.890 -13.958 -21.721 1.00 94.62 283 ALA A CA 1
ATOM 2151 C C . ALA A 1 283 ? 18.372 -13.581 -23.112 1.00 94.62 283 ALA A C 1
ATOM 2153 O O . ALA A 1 283 ? 18.471 -14.387 -24.037 1.00 94.62 283 ALA A O 1
ATOM 2154 N N . PHE A 1 284 ? 17.815 -12.380 -23.272 1.00 95.38 284 PHE A N 1
ATOM 2155 C CA . PHE A 1 284 ? 17.165 -11.967 -24.515 1.00 95.38 284 PHE A CA 1
ATOM 2156 C C . PHE A 1 284 ? 17.795 -10.685 -25.052 1.00 95.38 284 PHE A C 1
ATOM 2158 O O . PHE A 1 284 ? 18.040 -9.779 -24.262 1.00 95.38 284 PHE A O 1
ATOM 2165 N N . PRO A 1 285 ? 18.037 -10.554 -26.364 1.00 94.75 285 PRO A N 1
ATOM 2166 C CA . PRO A 1 285 ? 18.431 -9.269 -26.929 1.00 94.75 285 PRO A CA 1
ATOM 2167 C C . PRO A 1 285 ? 17.287 -8.258 -26.789 1.00 94.75 285 PRO A C 1
ATOM 2169 O O . PRO A 1 285 ? 16.108 -8.631 -26.783 1.00 94.75 285 PRO A O 1
ATOM 2172 N N . VAL A 1 286 ? 17.628 -6.973 -26.702 1.00 94.38 286 VAL A N 1
ATOM 2173 C CA . VAL A 1 286 ? 16.625 -5.903 -26.754 1.00 94.38 286 VAL A CA 1
ATOM 2174 C C . VAL A 1 286 ? 15.989 -5.888 -28.153 1.00 94.38 286 VAL A C 1
ATOM 2176 O O . VAL A 1 286 ? 16.719 -5.884 -29.146 1.00 94.38 286 VAL A O 1
ATOM 2179 N N . PRO A 1 287 ? 14.648 -5.911 -28.280 1.00 94.19 287 PRO A N 1
ATOM 2180 C CA . PRO A 1 287 ? 13.994 -5.823 -29.582 1.00 94.19 287 PRO A CA 1
ATOM 2181 C C . PRO A 1 287 ? 14.352 -4.520 -30.296 1.00 94.19 287 PRO A C 1
ATOM 2183 O O . PRO A 1 287 ? 14.402 -3.468 -29.662 1.00 94.19 287 PRO A O 1
ATOM 2186 N N . ALA A 1 288 ? 14.526 -4.571 -31.617 1.00 92.62 288 ALA A N 1
ATOM 2187 C CA . ALA A 1 288 ? 14.747 -3.366 -32.408 1.00 92.62 288 ALA A CA 1
ATOM 2188 C C . ALA A 1 288 ? 13.558 -2.402 -32.262 1.00 92.62 288 ALA A C 1
ATOM 2190 O O . ALA A 1 288 ? 12.405 -2.791 -32.476 1.00 92.62 288 ALA A O 1
ATOM 2191 N N . ALA A 1 289 ? 13.850 -1.157 -31.899 1.00 94.25 289 ALA A N 1
ATOM 2192 C CA . ALA A 1 289 ? 12.874 -0.081 -31.851 1.00 94.25 289 ALA A CA 1
ATOM 2193 C C . ALA A 1 289 ? 12.850 0.682 -33.185 1.00 94.25 289 ALA A C 1
ATOM 2195 O O . ALA A 1 289 ? 13.874 0.749 -33.871 1.00 94.25 289 ALA A O 1
ATOM 2196 N N . PRO A 1 290 ? 11.699 1.248 -33.583 1.00 93.94 290 PRO A N 1
ATOM 2197 C CA . PRO A 1 290 ? 11.654 2.156 -34.717 1.00 93.94 290 PRO A CA 1
ATOM 2198 C C . PRO A 1 290 ? 12.385 3.457 -34.377 1.00 93.94 290 PRO A C 1
ATOM 2200 O O . PRO A 1 290 ? 12.183 4.018 -33.302 1.00 93.94 290 PRO A O 1
ATOM 2203 N N . ASP A 1 291 ? 13.164 3.966 -35.325 1.00 89.56 291 ASP A N 1
ATOM 2204 C CA . ASP A 1 291 ? 13.671 5.331 -35.260 1.00 89.56 291 ASP A CA 1
ATOM 2205 C C . ASP A 1 291 ? 12.540 6.302 -35.631 1.00 89.56 291 ASP A C 1
ATOM 2207 O O . ASP A 1 291 ? 11.994 6.266 -36.739 1.00 89.56 291 ASP A O 1
ATOM 2211 N N . LEU A 1 292 ? 12.138 7.123 -34.662 1.00 90.31 292 LEU A N 1
ATOM 2212 C CA . LEU A 1 292 ? 11.080 8.118 -34.826 1.00 90.31 292 LEU A CA 1
ATOM 2213 C C . LEU A 1 292 ? 11.620 9.496 -35.235 1.00 90.31 292 LEU A C 1
ATOM 2215 O O . LEU A 1 292 ? 10.809 10.390 -35.482 1.00 90.31 292 LEU A O 1
ATOM 2219 N N . ASN A 1 293 ? 12.946 9.676 -35.306 1.00 90.06 293 ASN A N 1
ATOM 2220 C CA . ASN A 1 293 ? 13.616 10.963 -35.514 1.00 90.06 293 ASN A CA 1
ATOM 2221 C C . ASN A 1 293 ? 13.108 12.049 -34.541 1.00 90.06 293 ASN A C 1
ATOM 2223 O O . ASN A 1 293 ? 12.795 13.181 -34.920 1.00 90.06 293 ASN A O 1
ATOM 2227 N N . LEU A 1 294 ? 12.947 11.653 -33.280 1.00 92.31 294 LEU A N 1
ATOM 2228 C CA . LEU A 1 294 ? 12.566 12.494 -32.150 1.00 92.31 294 LEU A CA 1
ATOM 2229 C C . LEU A 1 294 ? 13.640 12.330 -31.070 1.00 92.31 294 LEU A C 1
ATOM 2231 O O . LEU A 1 294 ? 14.173 11.227 -30.964 1.00 92.31 294 LEU A O 1
ATOM 2235 N N . PRO A 1 295 ? 13.909 13.357 -30.245 1.00 94.81 295 PRO A N 1
ATOM 2236 C CA . PRO A 1 295 ? 14.947 13.305 -29.216 1.00 94.81 295 PRO A CA 1
ATOM 2237 C C . PRO A 1 295 ? 14.470 12.456 -28.029 1.00 94.81 295 PRO A C 1
ATOM 2239 O O . PRO A 1 295 ? 14.014 12.966 -27.004 1.00 94.81 295 PRO A O 1
ATOM 2242 N N . MET A 1 296 ? 14.442 11.137 -28.212 1.00 95.75 296 MET A N 1
ATOM 2243 C CA . MET A 1 296 ? 13.876 10.206 -27.237 1.00 95.75 296 MET A CA 1
ATOM 2244 C C . MET A 1 296 ? 14.762 10.068 -26.003 1.00 95.75 296 MET A C 1
ATOM 2246 O O . MET A 1 296 ? 14.216 9.853 -24.920 1.00 95.75 296 MET A O 1
ATOM 2250 N N . ASP A 1 297 ? 16.075 10.245 -26.162 1.00 91.50 297 ASP A N 1
ATOM 2251 C CA . ASP A 1 297 ? 17.033 10.278 -25.058 1.00 91.50 297 ASP A CA 1
ATOM 2252 C C . ASP A 1 297 ? 16.749 11.462 -24.119 1.00 91.50 297 ASP A C 1
ATOM 2254 O O . ASP A 1 297 ? 16.397 11.249 -22.957 1.00 91.50 297 ASP A O 1
ATOM 2258 N N . ASP A 1 298 ? 16.679 12.688 -24.661 1.00 94.94 298 ASP A N 1
ATOM 2259 C CA . ASP A 1 298 ? 16.256 13.878 -23.906 1.00 94.94 298 ASP A CA 1
ATOM 2260 C C . ASP A 1 298 ? 14.895 13.644 -23.223 1.00 94.94 298 ASP A C 1
ATOM 2262 O O . ASP A 1 298 ? 14.712 13.893 -22.032 1.00 94.94 298 ASP A O 1
ATOM 2266 N N . ILE A 1 299 ? 13.892 13.141 -23.954 1.00 96.88 299 ILE A N 1
ATOM 2267 C CA . ILE A 1 299 ? 12.559 12.888 -23.380 1.00 96.88 299 ILE A CA 1
ATOM 2268 C C . ILE A 1 299 ? 12.639 11.907 -22.200 1.00 96.88 299 ILE A C 1
ATOM 2270 O O . ILE A 1 299 ? 11.911 12.077 -21.212 1.00 96.88 299 ILE A O 1
ATOM 2274 N N . HIS A 1 300 ? 13.491 10.885 -22.292 1.00 96.94 300 HIS A N 1
ATOM 2275 C CA . HIS A 1 300 ? 13.712 9.925 -21.220 1.00 96.94 300 HIS A CA 1
ATOM 2276 C C . HIS A 1 300 ? 14.386 10.582 -20.006 1.00 96.94 300 HIS A C 1
ATOM 2278 O O . HIS A 1 300 ? 13.882 10.431 -18.889 1.00 96.94 300 HIS A O 1
ATOM 2284 N N . GLU A 1 301 ? 15.435 11.378 -20.214 1.00 95.00 301 GLU A N 1
ATOM 2285 C CA . GLU A 1 301 ? 16.148 12.105 -19.156 1.00 95.00 301 GLU A CA 1
ATOM 2286 C C . GLU A 1 301 ? 15.224 13.099 -18.428 1.00 95.00 301 GLU A C 1
ATOM 2288 O O . GLU A 1 301 ? 15.038 13.039 -17.205 1.00 95.00 301 GLU A O 1
ATOM 2293 N N . TRP A 1 302 ? 14.543 13.971 -19.177 1.00 96.75 302 TRP A N 1
ATOM 2294 C CA . TRP A 1 302 ? 13.584 14.935 -18.629 1.00 96.75 302 TRP A CA 1
ATOM 2295 C C . TRP A 1 302 ? 12.447 14.236 -17.878 1.00 96.75 302 TRP A C 1
ATOM 2297 O O . TRP A 1 302 ? 12.000 14.705 -16.823 1.00 96.75 302 TRP A O 1
ATOM 2307 N N . GLY A 1 303 ? 11.982 13.098 -18.394 1.00 97.44 303 GLY A N 1
ATOM 2308 C CA . GLY A 1 303 ? 10.985 12.272 -17.729 1.00 97.44 303 GLY A CA 1
ATOM 2309 C C . GLY A 1 303 ? 11.499 11.665 -16.417 1.00 97.44 303 GLY A C 1
ATOM 2310 O O . GLY A 1 303 ? 10.748 11.637 -15.437 1.00 97.44 303 GLY A O 1
ATOM 2311 N N . SER A 1 304 ? 12.757 11.216 -16.367 1.00 97.25 304 SER A N 1
ATOM 2312 C CA . SER A 1 304 ? 13.392 10.683 -15.154 1.00 97.25 304 SER A CA 1
ATOM 2313 C C . SER A 1 304 ? 13.488 11.768 -14.081 1.00 97.25 304 SER A C 1
ATOM 2315 O O . SER A 1 304 ? 12.987 11.591 -12.966 1.00 97.25 304 SER A O 1
ATOM 2317 N N . ASN A 1 305 ? 13.970 12.956 -14.454 1.00 97.06 305 ASN A N 1
ATOM 2318 C CA . ASN A 1 305 ? 14.040 14.129 -13.580 1.00 97.06 305 ASN A CA 1
ATOM 2319 C C . ASN A 1 305 ? 12.664 14.523 -13.014 1.00 97.06 305 ASN A C 1
ATOM 2321 O O . ASN A 1 305 ? 12.503 14.754 -11.807 1.00 97.06 305 ASN A O 1
ATOM 2325 N N . ALA A 1 306 ? 11.627 14.529 -13.858 1.00 97.50 306 ALA A N 1
ATOM 2326 C CA . ALA A 1 306 ? 10.250 14.736 -13.410 1.00 97.50 306 ALA A CA 1
ATOM 2327 C C . ALA A 1 306 ? 9.772 13.620 -12.459 1.00 97.50 306 ALA A C 1
ATOM 2329 O O . ALA A 1 306 ? 9.065 13.891 -11.481 1.00 97.50 306 ALA A O 1
ATOM 2330 N N . GLY A 1 307 ? 10.175 12.374 -12.713 1.00 97.88 307 GLY A N 1
ATOM 2331 C CA . GLY A 1 307 ? 9.902 11.219 -11.864 1.00 97.88 307 GLY A CA 1
ATOM 2332 C C . GLY A 1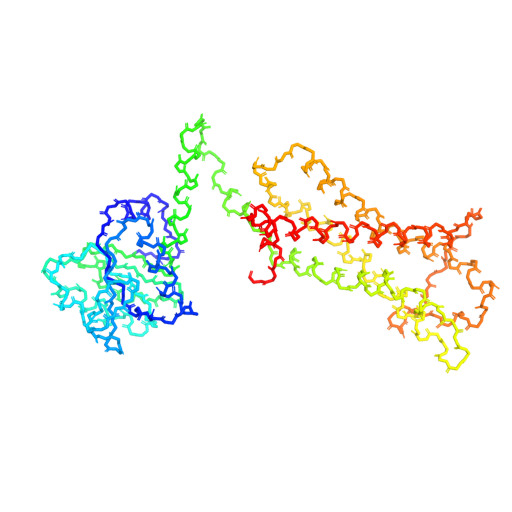 307 ? 10.527 11.320 -10.478 1.00 97.88 307 GLY A C 1
ATOM 2333 O O . GLY A 1 307 ? 9.823 11.072 -9.494 1.00 97.88 307 GLY A O 1
ATOM 2334 N N . ILE A 1 308 ? 11.786 11.753 -10.375 1.00 98.19 308 ILE A N 1
ATOM 2335 C CA . ILE A 1 308 ? 12.469 12.012 -9.097 1.00 98.19 308 ILE A CA 1
ATOM 2336 C C . ILE A 1 308 ? 11.690 13.057 -8.296 1.00 98.19 308 ILE A C 1
ATOM 2338 O O . ILE A 1 308 ? 11.319 12.812 -7.143 1.00 98.19 308 ILE A O 1
ATOM 2342 N N . ALA A 1 309 ? 11.383 14.202 -8.911 1.00 98.06 309 ALA A N 1
ATOM 2343 C CA . ALA A 1 309 ? 10.646 15.278 -8.253 1.00 98.06 309 ALA A CA 1
ATOM 2344 C C . ALA A 1 309 ? 9.273 14.800 -7.750 1.00 98.06 309 ALA A C 1
ATOM 2346 O O . ALA A 1 309 ? 8.899 15.047 -6.597 1.00 98.06 309 ALA A O 1
ATOM 2347 N N . LEU A 1 310 ? 8.533 14.059 -8.580 1.00 98.12 310 LEU A N 1
ATOM 2348 C CA . LEU A 1 310 ? 7.227 13.517 -8.213 1.00 98.12 310 LEU A CA 1
ATOM 2349 C C . LEU A 1 310 ? 7.325 12.472 -7.091 1.00 98.12 310 LEU A C 1
ATOM 2351 O O . LEU A 1 310 ? 6.485 12.474 -6.186 1.00 98.12 310 LEU A O 1
ATOM 2355 N N . LEU A 1 311 ? 8.340 11.603 -7.114 1.00 97.81 311 LEU A N 1
ATOM 2356 C CA . LEU A 1 311 ? 8.600 10.613 -6.067 1.00 97.81 311 LEU A CA 1
ATOM 2357 C C . LEU A 1 311 ? 8.886 11.282 -4.723 1.00 97.81 311 LEU A C 1
ATOM 2359 O O . LEU A 1 311 ? 8.263 10.925 -3.720 1.00 97.81 311 LEU A O 1
ATOM 2363 N N . VAL A 1 312 ? 9.761 12.288 -4.703 1.00 97.69 312 VAL A N 1
ATOM 2364 C CA . VAL A 1 312 ? 10.068 13.059 -3.491 1.00 97.69 312 VAL A CA 1
ATOM 2365 C C . VAL A 1 312 ? 8.802 13.718 -2.946 1.00 97.69 312 VAL A C 1
ATOM 2367 O O . VAL A 1 312 ? 8.480 13.549 -1.767 1.00 97.69 312 VAL A O 1
ATOM 2370 N N . LEU A 1 313 ? 8.027 14.399 -3.796 1.00 97.19 313 LEU A N 1
ATOM 2371 C CA . LEU A 1 313 ? 6.760 15.017 -3.392 1.00 97.19 313 LEU A CA 1
ATOM 2372 C C . LEU A 1 313 ? 5.760 13.990 -2.846 1.00 97.19 313 LEU A C 1
ATOM 2374 O O . LEU A 1 313 ? 5.094 14.250 -1.843 1.00 97.19 313 LEU A O 1
ATOM 2378 N N . HIS A 1 314 ? 5.665 12.815 -3.466 1.00 96.62 314 HIS A N 1
ATOM 2379 C CA . HIS A 1 314 ? 4.796 11.729 -3.021 1.00 96.62 314 HIS A CA 1
ATOM 2380 C C . HIS A 1 314 ? 5.181 11.206 -1.632 1.00 96.62 314 HIS A C 1
ATOM 2382 O O . HIS A 1 314 ? 4.313 11.060 -0.764 1.00 96.62 314 HIS A O 1
ATOM 2388 N N . VAL A 1 315 ? 6.474 10.965 -1.398 1.00 96.31 315 VAL A N 1
ATOM 2389 C CA . VAL A 1 315 ? 6.988 10.525 -0.094 1.00 96.31 315 VAL A CA 1
ATOM 2390 C C . VAL A 1 315 ? 6.742 11.603 0.959 1.00 96.31 315 VAL A C 1
ATOM 2392 O O . VAL A 1 315 ? 6.163 11.306 2.003 1.00 96.31 315 VAL A O 1
ATOM 2395 N N . LEU A 1 316 ? 7.087 12.862 0.679 1.00 95.88 316 LEU A N 1
ATOM 2396 C CA . LEU A 1 316 ? 6.856 13.979 1.600 1.00 95.88 316 LEU A CA 1
ATOM 2397 C C . LEU A 1 316 ? 5.372 14.149 1.938 1.00 95.88 316 LEU A C 1
ATOM 2399 O O . LEU A 1 316 ? 5.028 14.329 3.107 1.00 95.88 316 LEU A O 1
ATOM 2403 N N . ALA A 1 317 ? 4.480 14.034 0.951 1.00 93.62 317 ALA A N 1
ATOM 2404 C CA . ALA A 1 317 ? 3.040 14.072 1.180 1.00 93.62 317 ALA A CA 1
ATOM 2405 C C . ALA A 1 317 ? 2.592 12.927 2.100 1.00 93.62 317 ALA A C 1
ATOM 2407 O O . ALA A 1 317 ? 1.863 13.163 3.063 1.00 93.62 317 ALA A O 1
ATOM 2408 N N . SER A 1 318 ? 3.069 11.704 1.860 1.00 91.81 318 SER A N 1
ATOM 2409 C CA . SER A 1 318 ? 2.783 10.543 2.710 1.00 91.81 318 SER A CA 1
ATOM 2410 C C . SER A 1 318 ? 3.266 10.742 4.156 1.00 91.81 318 SER A C 1
ATOM 2412 O O . SER A 1 318 ? 2.516 10.498 5.105 1.00 91.81 318 SER A O 1
ATOM 2414 N N . LEU A 1 319 ? 4.481 11.267 4.344 1.00 93.12 319 LEU A N 1
ATOM 2415 C CA . LEU A 1 319 ? 5.034 11.571 5.667 1.00 93.12 319 LEU A CA 1
ATOM 2416 C C . LEU A 1 319 ? 4.264 12.701 6.364 1.00 93.12 319 LEU A C 1
ATOM 2418 O O . LEU A 1 319 ? 3.974 12.594 7.555 1.00 93.12 319 LEU A O 1
ATOM 2422 N N . LYS A 1 320 ? 3.866 13.751 5.635 1.00 93.56 320 LYS A N 1
ATOM 2423 C CA . LYS A 1 320 ? 2.999 14.825 6.145 1.00 93.56 320 LYS A CA 1
ATOM 2424 C C . LYS A 1 320 ? 1.659 14.262 6.620 1.00 93.56 320 LYS A C 1
ATOM 2426 O O . LYS A 1 320 ? 1.230 14.566 7.733 1.00 93.56 320 LYS A O 1
ATOM 2431 N N . HIS A 1 321 ? 1.035 13.392 5.831 1.00 87.94 321 HIS A N 1
ATOM 2432 C CA . HIS A 1 321 ? -0.200 12.711 6.219 1.00 87.94 321 HIS A CA 1
ATOM 2433 C C . HIS A 1 321 ? -0.025 11.865 7.491 1.00 87.94 321 HIS A C 1
ATOM 2435 O O . HIS A 1 321 ? -0.853 11.919 8.403 1.00 87.94 321 HIS A O 1
ATOM 2441 N N . HIS A 1 322 ? 1.103 11.166 7.614 1.00 89.44 322 HIS A N 1
ATOM 2442 C CA . HIS A 1 322 ? 1.386 10.329 8.774 1.00 89.44 322 HIS A CA 1
ATOM 2443 C C . HIS A 1 322 ? 1.698 11.119 10.057 1.00 89.44 322 HIS A C 1
ATOM 2445 O O . HIS A 1 322 ? 1.136 10.831 11.115 1.00 89.44 322 HIS A O 1
ATOM 2451 N N . PHE A 1 323 ? 2.593 12.106 9.987 1.00 90.38 323 PHE A N 1
ATOM 2452 C CA . PHE A 1 323 ? 3.118 12.793 11.171 1.00 90.38 323 PHE A CA 1
ATOM 2453 C C . PHE A 1 323 ? 2.335 14.052 11.549 1.00 90.38 323 PHE A C 1
ATOM 2455 O O . PHE A 1 323 ? 2.176 14.329 12.741 1.00 90.38 323 PHE A O 1
ATOM 2462 N N . ILE A 1 324 ? 1.836 14.799 10.559 1.00 88.00 324 ILE A N 1
ATOM 2463 C CA . ILE A 1 324 ? 1.128 16.070 10.772 1.00 88.00 324 ILE A CA 1
ATOM 2464 C C . ILE A 1 324 ? -0.379 15.823 10.823 1.00 88.00 324 ILE A C 1
ATOM 2466 O O . ILE A 1 324 ? -1.008 16.117 11.838 1.00 88.00 324 ILE A O 1
ATOM 2470 N N . ASN A 1 325 ? -0.955 15.232 9.770 1.00 84.19 325 ASN A N 1
ATOM 2471 C CA . ASN A 1 325 ? -2.401 14.978 9.717 1.00 84.19 325 ASN A CA 1
ATOM 2472 C C . ASN A 1 325 ? -2.821 13.806 10.620 1.00 84.19 325 ASN A C 1
ATOM 2474 O O . ASN A 1 325 ? -3.982 13.730 11.014 1.00 84.19 325 ASN A O 1
ATOM 2478 N N . ARG A 1 326 ? -1.875 12.921 10.974 1.00 83.81 326 ARG A N 1
ATOM 2479 C CA . ARG A 1 326 ? -2.083 11.734 11.823 1.00 83.81 326 ARG A CA 1
ATOM 2480 C C . ARG A 1 326 ? -3.197 10.822 11.316 1.00 83.81 326 ARG A C 1
ATOM 2482 O O . ARG A 1 326 ? -3.930 10.228 12.107 1.00 83.81 326 ARG A O 1
ATOM 2489 N N . ASP A 1 327 ? -3.301 10.701 9.998 1.00 80.50 327 ASP A N 1
ATOM 2490 C CA . ASP A 1 327 ? -4.236 9.792 9.350 1.00 80.50 327 ASP A CA 1
ATOM 2491 C C . ASP A 1 327 ? -3.565 8.462 8.957 1.00 80.50 327 ASP A C 1
ATOM 2493 O O . ASP A 1 327 ? -2.361 8.237 9.129 1.00 80.50 327 ASP A O 1
ATOM 2497 N N . ASP A 1 328 ? -4.380 7.534 8.456 1.00 80.69 328 ASP A N 1
ATOM 2498 C CA . ASP A 1 328 ? -3.928 6.191 8.098 1.00 80.69 328 ASP A CA 1
ATOM 2499 C C . ASP A 1 328 ? -3.477 6.067 6.628 1.00 80.69 328 ASP A C 1
ATOM 2501 O O . ASP A 1 328 ? -3.316 4.944 6.153 1.00 80.69 328 ASP A O 1
ATOM 2505 N N . VAL A 1 329 ? -3.257 7.161 5.884 1.00 84.38 329 VAL A N 1
ATOM 2506 C CA . VAL A 1 329 ? -2.900 7.100 4.446 1.00 84.38 329 VAL A CA 1
ATOM 2507 C C . VAL A 1 329 ? -1.663 6.234 4.209 1.00 84.38 329 VAL A C 1
ATOM 2509 O O . VAL A 1 329 ? -1.732 5.274 3.441 1.00 84.38 329 VAL A O 1
ATOM 2512 N N . LEU A 1 330 ? -0.567 6.506 4.924 1.00 86.62 330 LEU A N 1
ATOM 2513 C CA . LEU A 1 330 ? 0.658 5.703 4.841 1.00 86.62 330 LEU A CA 1
ATOM 2514 C C . LEU A 1 330 ? 0.436 4.282 5.379 1.00 86.62 330 LEU A C 1
ATOM 2516 O O . LEU A 1 330 ? 0.825 3.296 4.756 1.00 86.62 330 LEU A O 1
ATOM 2520 N N . ARG A 1 331 ? -0.242 4.156 6.526 1.00 84.56 331 ARG A N 1
ATOM 2521 C CA . ARG A 1 331 ? -0.464 2.865 7.201 1.00 84.56 331 ARG A CA 1
ATOM 2522 C C . ARG A 1 331 ? -1.259 1.874 6.358 1.00 84.56 331 ARG A C 1
ATOM 2524 O O . ARG A 1 331 ? -1.069 0.670 6.503 1.00 84.56 331 ARG A O 1
ATOM 2531 N N . ARG A 1 332 ? -2.126 2.357 5.466 1.00 86.19 332 ARG A N 1
ATOM 2532 C CA . ARG A 1 332 ? -2.870 1.515 4.517 1.00 86.19 332 ARG A CA 1
ATOM 2533 C C . ARG A 1 332 ? -1.963 0.850 3.479 1.00 86.19 332 ARG A C 1
ATOM 2535 O O . ARG A 1 332 ? -2.355 -0.192 2.960 1.00 86.19 332 ARG A O 1
ATOM 2542 N N . MET A 1 333 ? -0.789 1.422 3.204 1.00 90.19 333 MET A N 1
ATOM 2543 C CA . MET A 1 333 ? 0.180 0.907 2.234 1.00 90.19 333 MET A CA 1
ATOM 2544 C C . MET A 1 333 ? 1.364 0.175 2.863 1.00 90.19 333 MET A C 1
ATOM 2546 O O . MET A 1 333 ? 2.025 -0.574 2.154 1.00 90.19 333 MET A O 1
ATOM 2550 N N . LEU A 1 334 ? 1.623 0.320 4.168 1.00 87.00 334 LEU A N 1
ATOM 2551 C CA . LEU A 1 334 ? 2.704 -0.416 4.831 1.00 87.00 334 LEU A CA 1
ATOM 2552 C C . LEU A 1 334 ? 2.508 -1.945 4.722 1.00 87.00 334 LEU A C 1
ATOM 2554 O O . LEU A 1 334 ? 1.370 -2.428 4.841 1.00 87.00 334 LEU A O 1
ATOM 2558 N N . PRO A 1 335 ? 3.596 -2.711 4.514 1.00 78.25 335 PRO A N 1
ATOM 2559 C CA . PRO A 1 335 ? 3.545 -4.165 4.574 1.00 78.25 335 PRO A CA 1
ATOM 2560 C C . PRO A 1 335 ? 3.237 -4.595 6.016 1.00 78.25 335 PRO A C 1
ATOM 2562 O O . PRO A 1 335 ? 3.839 -4.086 6.962 1.00 78.25 335 PRO A O 1
ATOM 2565 N N . GLY A 1 336 ? 2.249 -5.479 6.184 1.00 54.34 336 GLY A N 1
ATOM 2566 C CA . GLY A 1 336 ? 1.693 -5.857 7.489 1.00 54.34 336 GLY A CA 1
ATOM 2567 C C . GLY A 1 336 ? 0.201 -6.148 7.449 1.00 54.34 336 GLY A C 1
ATOM 2568 O O . GLY A 1 336 ? -0.538 -5.411 6.742 1.00 54.34 336 GLY A O 1
#

pLDDT: mean 88.69, std 13.81, range [37.06, 98.69]

Foldseek 3Di:
DPQPDDDLVLLVVLLVVFAEEEEEPADQDPPQPNLVLQVLCVVVRHRYAYEDLVQAQHDRPNHHYHPAPQVDPDDGQEYEYPDAQVVLLVNLVRQLPDVVRHQEYEAEANHDHVVSVVVCVVSNHHYHYNHRSSVSVVVVVVVVVVVVPDDDDPPPPPPVLQPFDDLLLLVLVVLLLVLLVCCLVCVVVLVDDDPVVAQVSVLVNLQSLVVLQVSLVVSVVVCVVPPHHDDDPPDDPVRVVVVVVLVVLVSCLSNVLSVLVLQCVVVVCVVPVSNQPRAHVNPHGRDRHDNPVDPSVVVNNVSSVVSVVSSVVVVVVLVCCCPPVVDCSVVSSDND

Sequence (336 aa):
MNHDSYDPAYISGILRSVKTVALVGASSKETRPSHGVMKFLLGKGYDVIPVNPNYAGGKIHGRTVYVALKDIPVAIDMVDVFRNPDAAGTVVDEALMLDPKPQVIWMQLAVRNDAAAARAEAAGVKVVMNRCPAIEYGKLSGRERASAANPSPSLRSSEAAASRYDTVAKSLHWIIALLMIVLLFFGEELMETDEGIGTLLPSLHVSIGIAVLVLSVFRLLWRFVNPPPPLPPEMSALEKMASKAAHVFFYVLMIGLPLSGWLAFPEFLSDEPYTAGITIFGAFPVPAAPDLNLPMDDIHEWGSNAGIALLVLHVLASLKHHFINRDDVLRRMLPG

Solvent-accessible surface area (backbone atoms only — not comparable to full-atom values): 18721 Å² total; per-residue (Å²): 131,89,61,84,71,75,59,68,65,58,55,50,52,49,65,70,69,47,49,29,33,38,31,35,50,42,46,82,50,78,92,39,69,47,30,52,46,50,54,49,43,44,76,71,71,36,50,63,40,35,21,25,62,95,49,41,82,38,66,47,99,87,29,65,21,30,57,47,79,87,70,52,96,62,74,39,34,27,42,38,37,62,45,55,35,79,58,40,38,58,54,46,56,55,47,69,70,40,86,66,54,38,54,30,41,35,24,23,69,88,14,63,46,70,73,39,44,52,55,39,46,75,71,73,23,46,75,46,43,54,45,46,68,64,62,53,49,53,57,47,60,55,49,54,66,53,59,79,65,69,90,82,85,91,61,76,87,62,63,86,65,43,76,49,61,52,71,66,62,33,50,52,49,53,53,43,50,53,54,46,53,49,48,57,76,40,38,65,71,24,56,56,80,46,91,89,68,53,40,56,46,42,13,49,47,51,29,51,35,51,49,39,32,54,52,48,53,49,49,52,56,47,38,73,79,50,65,77,48,76,76,67,84,87,56,51,72,65,58,54,49,50,54,53,50,51,56,51,51,49,52,51,46,50,48,44,40,46,51,27,47,47,45,19,40,58,61,51,42,68,79,42,60,87,48,74,72,32,22,41,80,82,77,38,73,68,77,88,48,68,82,76,91,62,71,26,53,60,52,26,53,56,49,37,56,52,47,47,54,50,49,52,51,51,51,50,51,38,48,42,36,40,71,71,70,61,49,58,73,45,66,42,54,49,90,125

Nearest PDB structures (foldseek):
  3qa9-assembly1_A  TM=9.550E-01  e=1.601E-11  Escherichia coli
  1iul-assembly1_A  TM=9.512E-01  e=1.994E-11  Thermus thermophilus
  3q9n-assembly2_B  TM=9.497E-01  e=2.236E-09  Escherichia coli
  2duw-assembly1_A  TM=8.595E-01  e=6.328E-10  Klebsiella pneumoniae
  5oc0-assembly1_A  TM=8.222E-01  e=2.013E-07  Escherichia coli K-12